Protein AF-A0A1Q7SFQ2-F1 (afdb_monomer_lite)

Structure (mmCIF, N/CA/C/O backbone):
data_AF-A0A1Q7SFQ2-F1
#
_entry.id   AF-A0A1Q7SFQ2-F1
#
loop_
_atom_site.group_PDB
_atom_site.id
_atom_site.type_symbol
_atom_site.label_atom_id
_atom_site.label_alt_id
_atom_site.label_comp_id
_atom_site.label_asym_id
_atom_site.label_entity_id
_atom_site.label_seq_id
_atom_site.pdbx_PDB_ins_code
_atom_site.Cartn_x
_atom_site.Cartn_y
_atom_site.Cartn_z
_atom_site.occupancy
_atom_site.B_iso_or_equiv
_atom_site.auth_seq_id
_atom_site.auth_comp_id
_atom_site.auth_asym_id
_atom_site.auth_atom_id
_atom_site.pdbx_PDB_model_num
ATOM 1 N N . MET A 1 1 ? -3.143 -2.279 48.076 1.00 34.31 1 MET A N 1
ATOM 2 C CA . MET A 1 1 ? -3.166 -3.049 49.337 1.00 34.31 1 MET A CA 1
ATOM 3 C C . MET A 1 1 ? -3.900 -2.224 50.378 1.00 34.31 1 MET A C 1
ATOM 5 O O . MET A 1 1 ? -3.317 -1.305 50.933 1.00 34.31 1 MET A O 1
ATOM 9 N N . MET A 1 2 ? -5.194 -2.477 50.563 1.00 33.22 2 MET A N 1
ATOM 10 C CA . MET A 1 2 ? -6.015 -1.775 51.548 1.00 33.22 2 MET A CA 1
ATOM 11 C C . MET A 1 2 ? -6.209 -2.745 52.710 1.00 33.22 2 MET A C 1
ATOM 13 O O . MET A 1 2 ? -6.836 -3.787 52.543 1.00 33.22 2 MET A O 1
ATOM 17 N N . GLN A 1 3 ? -5.552 -2.468 53.838 1.00 34.94 3 GLN A N 1
ATOM 18 C CA . GLN A 1 3 ? -5.675 -3.275 55.048 1.00 34.94 3 GLN A CA 1
ATOM 19 C C . GLN A 1 3 ? -7.142 -3.270 55.487 1.00 34.94 3 GLN A C 1
ATOM 21 O O . GLN A 1 3 ? -7.667 -2.237 55.902 1.00 34.94 3 GLN A O 1
ATOM 26 N N . LEU A 1 4 ? -7.791 -4.432 55.388 1.00 35.81 4 LEU A N 1
ATOM 27 C CA . LEU A 1 4 ? -9.041 -4.738 56.071 1.00 35.81 4 LEU A CA 1
ATOM 28 C C . LEU A 1 4 ? -8.771 -4.618 57.572 1.00 35.81 4 LEU A C 1
ATOM 30 O O . LEU A 1 4 ? -8.289 -5.549 58.214 1.00 35.81 4 LEU A O 1
ATOM 34 N N . ARG A 1 5 ? -9.014 -3.429 58.126 1.00 36.28 5 ARG A N 1
ATOM 35 C CA . ARG A 1 5 ? -9.053 -3.219 59.570 1.00 36.28 5 ARG A CA 1
ATOM 36 C C . ARG A 1 5 ? -10.259 -4.012 60.067 1.00 36.28 5 ARG A C 1
ATOM 38 O O . ARG A 1 5 ? -11.389 -3.549 59.952 1.00 36.28 5 ARG A O 1
ATOM 45 N N . SER A 1 6 ? -10.018 -5.225 60.561 1.00 39.69 6 SER A N 1
ATOM 46 C CA . SER A 1 6 ? -11.004 -6.000 61.307 1.00 39.69 6 SER A CA 1
ATOM 47 C C . SER A 1 6 ? -11.426 -5.155 62.506 1.00 39.69 6 SER A C 1
ATOM 49 O O . SER A 1 6 ? -10.676 -5.025 63.479 1.00 39.69 6 SER A O 1
ATOM 51 N N . VAL A 1 7 ? -12.588 -4.514 62.419 1.00 44.34 7 VAL A N 1
ATOM 52 C CA . VAL A 1 7 ? -13.215 -3.900 63.585 1.00 44.34 7 VAL A CA 1
ATOM 53 C C . VAL A 1 7 ? -13.628 -5.074 64.462 1.00 44.34 7 VAL A C 1
ATOM 55 O O . VAL A 1 7 ? -14.588 -5.774 64.156 1.00 44.34 7 VAL A O 1
ATOM 58 N N . ARG A 1 8 ? -12.811 -5.369 65.481 1.00 40.44 8 ARG A N 1
ATOM 59 C CA . ARG A 1 8 ? -13.118 -6.385 66.488 1.00 40.44 8 ARG A CA 1
ATOM 60 C C . ARG A 1 8 ? -14.480 -6.045 67.074 1.00 40.44 8 ARG A C 1
ATOM 62 O O . ARG A 1 8 ? -14.646 -4.945 67.600 1.00 40.44 8 ARG A O 1
ATOM 69 N N . PHE A 1 9 ? -15.407 -6.994 66.979 1.00 47.72 9 PHE A N 1
ATOM 70 C CA . PHE A 1 9 ? -16.591 -7.047 67.821 1.00 47.72 9 PHE A CA 1
ATOM 71 C C . PHE A 1 9 ? -16.132 -6.829 69.264 1.00 47.72 9 PHE A C 1
ATOM 73 O O . PHE A 1 9 ? -15.441 -7.662 69.849 1.00 47.72 9 PHE A O 1
ATOM 80 N N . THR A 1 10 ? -16.416 -5.653 69.808 1.00 51.31 10 THR A N 1
ATOM 81 C CA . THR A 1 10 ? -16.245 -5.384 71.230 1.00 51.31 10 THR A CA 1
ATOM 82 C C . THR A 1 10 ? -17.229 -6.288 71.966 1.00 51.31 10 THR A C 1
ATOM 84 O O . THR A 1 10 ? -18.434 -6.075 71.868 1.00 51.31 10 THR A O 1
ATOM 87 N N . ASP A 1 11 ? -16.675 -7.296 72.643 1.00 54.28 11 ASP A N 1
ATOM 88 C CA . ASP A 1 11 ? -17.313 -8.311 73.494 1.00 54.28 11 ASP A CA 1
ATOM 89 C C . ASP A 1 11 ? -17.847 -9.597 72.827 1.00 54.28 11 ASP A C 1
ATOM 91 O O . ASP A 1 11 ? -19.002 -9.983 73.010 1.00 54.28 11 ASP A O 1
ATOM 95 N N . GLU A 1 12 ? -16.963 -10.363 72.171 1.00 56.25 12 GLU A N 1
ATOM 96 C CA . GLU A 1 12 ? -17.182 -11.804 71.892 1.00 56.25 12 GLU A CA 1
ATOM 97 C C . GLU A 1 12 ? -17.670 -12.580 73.132 1.00 56.25 12 GLU A C 1
ATOM 99 O O . GLU A 1 12 ? -18.535 -13.447 73.037 1.00 56.25 12 GLU A O 1
ATOM 104 N N . SER A 1 13 ? -17.166 -12.232 74.317 1.00 58.75 13 SER A N 1
ATOM 105 C CA . SER A 1 13 ? -17.559 -12.830 75.599 1.00 58.75 13 SER A CA 1
ATOM 106 C C . SER A 1 13 ? -19.034 -12.611 75.942 1.00 58.75 13 SER A C 1
ATOM 108 O O . SER A 1 13 ? -19.676 -13.484 76.525 1.00 58.75 13 SER A O 1
ATOM 110 N N . ARG A 1 14 ? -19.589 -11.457 75.569 1.00 55.91 14 ARG A N 1
ATOM 111 C CA . ARG A 1 14 ? -20.978 -11.091 75.849 1.00 55.91 14 ARG A CA 1
ATOM 112 C C . ARG A 1 14 ? -21.939 -11.747 74.858 1.00 55.91 14 ARG A C 1
ATOM 114 O O . ARG A 1 14 ? -23.011 -12.186 75.257 1.00 55.91 14 ARG A O 1
ATOM 121 N N . ILE A 1 15 ? -21.496 -11.910 73.613 1.00 57.44 15 ILE A N 1
ATOM 122 C CA . ILE A 1 15 ? -22.200 -12.650 72.560 1.00 57.44 15 ILE A CA 1
ATOM 123 C C . ILE A 1 15 ? -22.355 -14.132 72.929 1.00 57.44 15 ILE A C 1
ATOM 125 O O . ILE A 1 15 ? -23.449 -14.685 72.837 1.00 57.44 15 ILE A O 1
ATOM 129 N N . VAL A 1 16 ? -21.279 -14.764 73.408 1.00 62.72 16 VAL A N 1
ATOM 130 C CA . VAL A 1 16 ? -21.314 -16.165 73.859 1.00 62.72 16 VAL A CA 1
ATOM 131 C C . VAL A 1 16 ? -22.224 -16.322 75.080 1.00 62.72 16 VAL A C 1
ATOM 133 O O . VAL A 1 16 ? -23.026 -17.250 75.132 1.00 62.72 16 VAL A O 1
ATOM 136 N N . ALA A 1 17 ? -22.160 -15.388 76.033 1.00 66.94 17 ALA A N 1
ATOM 137 C CA . ALA A 1 17 ? -22.982 -15.432 77.241 1.00 66.94 17 ALA A CA 1
ATOM 138 C C . ALA A 1 17 ? -24.488 -15.252 76.968 1.00 66.94 17 ALA A C 1
ATOM 140 O O . ALA A 1 17 ? -25.307 -15.873 77.646 1.00 66.94 17 ALA A O 1
ATOM 141 N N . GLU A 1 18 ? -24.871 -14.415 75.999 1.00 62.94 18 GLU A N 1
ATOM 142 C CA . GLU A 1 18 ? -26.276 -14.244 75.604 1.00 62.94 18 GLU A CA 1
ATOM 143 C C . GLU A 1 18 ? -26.790 -15.436 74.786 1.00 62.94 18 GLU A C 1
ATOM 145 O O . GLU A 1 18 ? -27.876 -15.932 75.077 1.00 62.94 18 GLU A O 1
ATOM 150 N N . GLY A 1 19 ? -25.985 -15.986 73.868 1.00 61.56 19 GLY A N 1
ATOM 151 C CA . GLY A 1 19 ? -26.344 -17.206 73.132 1.00 61.56 19 GLY A CA 1
ATOM 152 C C . GLY A 1 19 ? -26.515 -18.434 74.035 1.00 61.56 19 GLY A C 1
ATOM 153 O O . GLY A 1 19 ? -27.394 -19.264 73.810 1.00 61.56 19 GLY A O 1
ATOM 154 N N . GLN A 1 20 ? -25.721 -18.529 75.103 1.00 66.38 20 GLN A N 1
ATOM 155 C CA . GLN A 1 20 ? -25.808 -19.619 76.076 1.00 66.38 20 GLN A CA 1
ATOM 156 C C . GLN A 1 20 ? -27.037 -19.483 76.991 1.00 66.38 20 GLN A C 1
ATOM 158 O O . GLN A 1 20 ? -27.692 -20.479 77.283 1.00 66.38 20 GLN A O 1
ATOM 163 N N . LYS A 1 21 ? -27.416 -18.251 77.365 1.00 64.62 21 LYS A N 1
ATOM 164 C CA . LYS A 1 21 ? -28.652 -17.972 78.120 1.00 64.62 21 LYS A CA 1
ATOM 165 C C . LYS A 1 21 ? -29.929 -18.211 77.315 1.00 64.62 21 LYS A C 1
ATOM 167 O O . LYS A 1 21 ? -30.917 -18.659 77.893 1.00 64.62 21 LYS A O 1
ATOM 172 N N . ASP A 1 22 ? -29.926 -17.898 76.020 1.00 57.28 22 ASP A N 1
ATOM 173 C CA . ASP A 1 22 ? -31.070 -18.169 75.139 1.00 57.28 22 ASP A CA 1
ATOM 174 C C . ASP A 1 22 ? -31.217 -19.677 74.877 1.00 57.28 22 ASP A C 1
ATOM 176 O O . ASP A 1 22 ? -32.329 -20.195 74.926 1.00 57.28 22 ASP A O 1
ATOM 180 N N . GLY A 1 23 ? -30.107 -20.414 74.726 1.00 63.53 23 GLY A N 1
ATOM 181 C CA . GLY A 1 23 ? -30.125 -21.880 74.619 1.00 63.53 23 GLY A CA 1
ATOM 182 C C . GLY A 1 23 ? -30.659 -22.603 75.867 1.00 63.53 23 GLY A C 1
ATOM 183 O O . GLY A 1 23 ? -31.176 -23.714 75.762 1.00 63.53 23 GLY A O 1
ATOM 184 N N . GLU A 1 24 ? -30.583 -21.970 77.042 1.00 63.59 24 GLU A N 1
ATOM 185 C CA . GLU A 1 24 ? -31.141 -22.482 78.302 1.00 63.59 24 GLU A CA 1
ATOM 186 C C . GLU A 1 24 ? -32.647 -22.190 78.472 1.00 63.59 24 GLU A C 1
ATOM 188 O O . GLU A 1 24 ? -33.305 -22.823 79.301 1.00 63.59 24 GLU A O 1
ATOM 193 N N . LYS A 1 25 ? -33.230 -21.267 77.691 1.00 61.06 25 LYS A N 1
ATOM 194 C CA . LYS A 1 25 ? -34.647 -20.878 77.776 1.00 61.06 25 LYS A CA 1
ATOM 195 C C . LYS A 1 25 ? -35.451 -21.370 76.567 1.00 61.06 25 LYS A C 1
ATOM 197 O O . LYS A 1 25 ? -35.760 -20.602 75.669 1.00 61.06 25 LYS A O 1
ATOM 202 N N . ASN A 1 26 ? -35.909 -22.620 76.653 1.00 57.88 26 ASN A N 1
ATOM 203 C CA . ASN A 1 26 ? -36.898 -23.271 75.777 1.00 57.88 26 ASN A CA 1
ATOM 204 C C . ASN A 1 26 ? -36.509 -23.473 74.300 1.00 57.88 26 ASN A C 1
ATOM 206 O O . ASN A 1 26 ? -36.290 -22.543 73.535 1.00 57.88 26 ASN A O 1
ATOM 210 N N . ILE A 1 27 ? -36.592 -24.734 73.873 1.00 57.38 27 ILE A N 1
ATOM 211 C CA . ILE A 1 27 ? -36.613 -25.140 72.466 1.00 57.38 27 ILE A CA 1
ATOM 212 C C . ILE A 1 27 ? -38.055 -24.924 71.961 1.00 57.38 27 ILE A C 1
ATOM 214 O O . ILE A 1 27 ? -38.968 -25.528 72.531 1.00 57.38 27 ILE A O 1
ATOM 218 N N . PRO A 1 28 ? -38.314 -24.061 70.961 1.00 51.84 28 PRO A N 1
ATOM 219 C CA . PRO A 1 28 ? -39.676 -23.786 70.504 1.00 51.84 28 PRO A CA 1
ATOM 220 C C . PRO A 1 28 ? -40.278 -24.976 69.735 1.00 51.84 28 PRO A C 1
ATOM 222 O O . PRO A 1 28 ? -39.572 -25.715 69.047 1.00 51.84 28 PRO A O 1
ATOM 225 N N . GLU A 1 29 ? -41.599 -25.155 69.836 1.00 53.53 29 GLU A N 1
ATOM 226 C CA . GLU A 1 29 ? -42.355 -26.141 69.054 1.00 53.53 29 GLU A CA 1
ATOM 227 C C . GLU A 1 29 ? -42.233 -25.857 67.540 1.00 53.53 29 GLU A C 1
ATOM 229 O O . GLU A 1 29 ? -42.266 -24.706 67.100 1.00 53.53 29 GLU A O 1
ATOM 234 N N . MET A 1 30 ? -42.112 -26.928 66.743 1.00 47.41 30 MET A N 1
ATOM 235 C CA . MET A 1 30 ? -41.742 -26.997 65.308 1.00 47.41 30 MET A CA 1
ATOM 236 C C . MET A 1 30 ? -42.665 -26.262 64.298 1.00 47.41 30 MET A C 1
ATOM 238 O O . MET A 1 30 ? -42.653 -26.583 63.111 1.00 47.41 30 MET A O 1
ATOM 242 N N . GLY A 1 31 ? -43.470 -25.286 64.724 1.00 54.53 31 GLY A N 1
ATOM 243 C CA . GLY A 1 31 ? -44.420 -24.552 63.875 1.00 54.53 31 GLY A CA 1
ATOM 244 C C . GLY A 1 31 ? -44.337 -23.022 63.935 1.00 54.53 31 GLY A C 1
ATOM 245 O O . GLY A 1 31 ? -44.899 -22.361 63.065 1.00 54.53 31 GLY A O 1
ATOM 246 N N . SER A 1 32 ? -43.632 -22.435 64.905 1.00 54.91 32 SER A N 1
ATOM 247 C CA . SER A 1 32 ? -43.484 -20.977 65.014 1.00 54.91 32 SER A CA 1
ATOM 248 C C . SER A 1 32 ? -42.063 -20.621 65.434 1.00 54.91 32 SER A C 1
ATOM 250 O O . SER A 1 32 ? -41.796 -20.293 66.590 1.00 54.91 32 SER A O 1
ATOM 252 N N . TYR A 1 33 ? -41.130 -20.718 64.488 1.00 61.41 33 TYR A N 1
ATOM 253 C CA . TYR A 1 33 ? -39.775 -20.224 64.695 1.00 61.41 33 TYR A CA 1
ATOM 254 C C . TYR A 1 33 ? -39.810 -18.694 64.778 1.00 61.41 33 TYR A C 1
ATOM 256 O O . TYR A 1 33 ? -39.880 -17.994 63.768 1.00 61.41 33 TYR A O 1
ATOM 264 N N . THR A 1 34 ? -39.811 -18.177 66.001 1.00 62.44 34 THR A N 1
ATOM 265 C CA . THR A 1 34 ? -39.476 -16.785 66.286 1.00 62.44 34 THR A CA 1
ATOM 266 C C . THR A 1 34 ? -37.987 -16.744 66.613 1.00 62.44 34 THR A C 1
ATOM 268 O O . THR A 1 34 ? -37.612 -17.304 67.646 1.00 62.44 34 THR A O 1
ATOM 271 N N . PRO A 1 35 ? -37.140 -16.144 65.757 1.00 65.38 35 PRO A N 1
ATOM 272 C CA . PRO A 1 35 ? -35.700 -16.120 65.984 1.00 65.38 35 PRO A CA 1
ATOM 273 C C . PRO A 1 35 ? -35.385 -15.511 67.350 1.00 65.38 35 PRO A C 1
ATOM 275 O O . PRO A 1 35 ? -36.022 -14.533 67.759 1.00 65.38 35 PRO A O 1
ATOM 278 N N . ALA A 1 36 ? -34.424 -16.104 68.055 1.00 74.81 36 ALA A N 1
ATOM 279 C CA . ALA A 1 36 ? -33.994 -15.651 69.376 1.00 74.81 36 ALA A CA 1
ATOM 280 C C . ALA A 1 36 ? -33.395 -14.229 69.299 1.00 74.81 36 ALA A C 1
ATOM 282 O O . ALA A 1 36 ? -33.003 -13.786 68.215 1.00 74.81 36 ALA A O 1
ATOM 283 N N . GLN A 1 37 ? -33.301 -13.481 70.410 1.00 73.25 37 GLN A N 1
ATOM 284 C CA . GLN A 1 37 ? -32.808 -12.086 70.356 1.00 73.25 37 GLN A CA 1
ATOM 285 C C . GLN A 1 37 ? -31.398 -12.003 69.755 1.00 73.25 37 GLN A C 1
ATOM 287 O O . GLN A 1 37 ? -31.098 -11.087 68.985 1.00 73.25 37 GLN A O 1
ATOM 292 N N . PHE A 1 38 ? -30.565 -13.003 70.042 1.00 75.44 38 PHE A N 1
ATOM 293 C CA . PHE A 1 38 ? -29.251 -13.150 69.432 1.00 75.44 38 PHE A CA 1
ATOM 294 C C . PHE A 1 38 ? -29.314 -13.343 67.902 1.00 75.44 38 PHE A C 1
ATOM 296 O O . PHE A 1 38 ? -28.591 -12.675 67.161 1.00 75.44 38 PHE A O 1
ATOM 303 N N . GLU A 1 39 ? -30.198 -14.212 67.406 1.00 71.88 39 GLU A N 1
ATOM 304 C CA . GLU A 1 39 ? -30.355 -14.484 65.970 1.00 71.88 39 GLU A CA 1
ATOM 305 C C . GLU A 1 39 ? -30.922 -13.272 65.226 1.00 71.88 39 GLU A C 1
ATOM 307 O O . GLU A 1 39 ? -30.469 -12.958 64.127 1.00 71.88 39 GLU A O 1
ATOM 312 N N . GLN A 1 40 ? -31.845 -12.533 65.849 1.00 78.62 40 GLN A N 1
ATOM 313 C CA . GLN A 1 40 ? -32.358 -11.268 65.320 1.00 78.62 40 GLN A CA 1
ATOM 314 C C . GLN A 1 40 ? -31.249 -10.215 65.197 1.00 78.62 40 GLN A C 1
ATOM 316 O O . GLN A 1 40 ? -31.163 -9.534 64.176 1.00 78.62 40 GLN A O 1
ATOM 321 N N . ALA A 1 41 ? -30.368 -10.100 66.198 1.00 76.69 41 ALA A N 1
ATOM 322 C CA . ALA A 1 41 ? -29.227 -9.187 66.149 1.00 76.69 41 ALA A CA 1
ATOM 323 C C . ALA A 1 41 ? -28.214 -9.586 65.060 1.00 76.69 41 ALA A C 1
ATOM 325 O O . ALA A 1 41 ? -27.700 -8.723 64.342 1.00 76.69 41 ALA A O 1
ATOM 326 N N . LEU A 1 42 ? -27.962 -10.888 64.896 1.00 78.19 42 LEU A N 1
ATOM 327 C CA . LEU A 1 42 ? -27.076 -11.414 63.858 1.00 78.19 42 LEU A CA 1
ATOM 328 C C . LEU A 1 42 ? -27.647 -11.174 62.452 1.00 78.19 42 LEU A C 1
ATOM 330 O O . LEU A 1 42 ? -26.921 -10.728 61.562 1.00 78.19 42 LEU A O 1
ATOM 334 N N . MET A 1 43 ? -28.947 -11.414 62.263 1.00 81.19 43 MET A N 1
ATOM 335 C CA . MET A 1 43 ? -29.656 -11.138 61.012 1.00 81.19 43 MET A CA 1
ATOM 336 C C . MET A 1 43 ? -29.653 -9.646 60.684 1.00 81.19 43 MET A C 1
ATOM 338 O O . MET A 1 43 ? -29.276 -9.279 59.575 1.00 81.19 43 MET A O 1
ATOM 342 N N . ALA A 1 44 ? -29.976 -8.779 61.647 1.00 81.12 44 ALA A N 1
ATOM 343 C CA . ALA A 1 44 ? -29.970 -7.331 61.450 1.00 81.12 44 ALA A CA 1
ATOM 344 C C . ALA A 1 44 ? -28.574 -6.802 61.077 1.00 81.12 44 ALA A C 1
ATOM 346 O O . ALA A 1 44 ? -28.440 -5.959 60.188 1.00 81.12 44 ALA A O 1
ATOM 347 N N . HIS A 1 45 ? -27.516 -7.322 61.707 1.00 83.75 45 HIS A N 1
ATOM 348 C CA . HIS A 1 45 ? -26.140 -6.982 61.346 1.00 83.75 45 HIS A CA 1
ATOM 349 C C . HIS A 1 45 ? -25.773 -7.495 59.944 1.00 83.75 45 HIS A C 1
ATOM 351 O O . HIS A 1 45 ? -25.172 -6.767 59.152 1.00 83.75 45 HIS A O 1
ATOM 357 N N . GLY A 1 46 ? -26.156 -8.732 59.610 1.00 85.12 46 GLY A N 1
ATOM 358 C CA . GLY A 1 46 ? -25.964 -9.308 58.278 1.00 85.12 46 GLY A CA 1
ATOM 359 C C . GLY A 1 46 ? -26.663 -8.495 57.187 1.00 85.12 46 GLY A C 1
ATOM 360 O O . GLY A 1 46 ? -26.041 -8.146 56.184 1.00 85.12 46 GLY A O 1
ATOM 361 N N . GLU A 1 47 ? -27.919 -8.111 57.408 1.00 89.31 47 GLU A N 1
ATOM 362 C CA . GLU A 1 47 ? -28.674 -7.228 56.516 1.00 89.31 47 GLU A CA 1
ATOM 363 C C . GLU A 1 47 ? -27.996 -5.867 56.361 1.00 89.31 47 GLU A C 1
ATOM 365 O O . GLU A 1 47 ? -27.892 -5.349 55.246 1.00 89.31 47 GLU A O 1
ATOM 370 N N . GLN A 1 48 ? -27.482 -5.293 57.450 1.00 88.19 48 GLN A N 1
ATOM 371 C CA . GLN A 1 48 ? -26.790 -4.011 57.410 1.00 88.19 48 GLN A CA 1
ATOM 372 C C . GLN A 1 48 ? -25.497 -4.078 56.579 1.00 88.19 48 GLN A C 1
ATOM 374 O O . GLN A 1 48 ? -25.231 -3.167 55.789 1.00 88.19 48 GLN A O 1
ATOM 379 N N . GLU A 1 49 ? -24.711 -5.148 56.706 1.00 85.62 49 GLU A N 1
ATOM 380 C CA . GLU A 1 49 ? -23.495 -5.356 55.910 1.00 85.62 49 GLU A CA 1
ATOM 381 C C . GLU A 1 49 ? -23.809 -5.617 54.432 1.00 85.62 49 GLU A C 1
ATOM 383 O O . GLU A 1 49 ? -23.204 -4.999 53.551 1.00 85.62 49 GLU A O 1
ATOM 388 N N . VAL A 1 50 ? -24.824 -6.435 54.135 1.00 88.50 50 VAL A N 1
ATOM 389 C CA . VAL A 1 50 ? -25.299 -6.645 52.759 1.00 88.50 50 VAL A CA 1
ATOM 390 C C . VAL A 1 50 ? -25.768 -5.326 52.143 1.00 88.50 50 VAL A C 1
ATOM 392 O O . VAL A 1 50 ? -25.389 -5.003 51.016 1.00 88.50 50 VAL A O 1
ATOM 395 N N . GLN A 1 51 ? -26.521 -4.505 52.882 1.00 90.19 51 GLN A N 1
ATOM 396 C CA . GLN A 1 51 ? -26.944 -3.186 52.409 1.00 90.19 51 GLN A CA 1
ATOM 397 C C . GLN A 1 51 ? -25.767 -2.231 52.179 1.00 90.19 51 GLN A C 1
ATOM 399 O O . GLN A 1 51 ? -25.813 -1.428 51.243 1.00 90.19 51 GLN A O 1
ATOM 404 N N . ARG A 1 52 ? -24.709 -2.289 52.998 1.00 88.94 52 ARG A N 1
ATOM 405 C CA . ARG A 1 52 ? -23.488 -1.490 52.788 1.00 88.94 52 ARG A CA 1
ATOM 406 C C . ARG A 1 52 ? -22.784 -1.888 51.496 1.00 88.94 52 ARG A C 1
ATOM 408 O O . ARG A 1 52 ? -22.476 -1.007 50.690 1.00 88.94 52 ARG A O 1
ATOM 415 N N . ILE A 1 53 ? -22.583 -3.187 51.277 1.00 88.50 53 ILE A N 1
ATOM 416 C CA . ILE A 1 53 ? -21.977 -3.720 50.049 1.00 88.50 53 ILE A CA 1
ATOM 417 C C . ILE A 1 53 ? -22.830 -3.337 48.837 1.00 88.50 53 ILE A C 1
ATOM 419 O O . ILE A 1 53 ? -22.302 -2.815 47.855 1.00 88.50 53 ILE A O 1
ATOM 423 N N . PHE A 1 54 ? -24.151 -3.503 48.927 1.00 88.88 54 PHE A N 1
ATOM 424 C CA . PHE A 1 54 ? -25.077 -3.140 47.858 1.00 88.88 54 PHE A CA 1
ATOM 425 C C . PHE A 1 54 ? -25.025 -1.644 47.526 1.00 88.88 54 PHE A C 1
ATOM 427 O O . PHE A 1 54 ? -24.918 -1.281 46.356 1.00 88.88 54 PHE A O 1
ATOM 434 N N . LYS A 1 55 ? -25.034 -0.756 48.530 1.00 90.06 55 LYS A N 1
ATOM 435 C CA . LYS A 1 55 ? -24.908 0.697 48.313 1.00 90.06 55 LYS A CA 1
ATOM 436 C C . LYS A 1 55 ? -23.574 1.063 47.665 1.00 90.06 55 LYS A C 1
ATOM 438 O O . LYS A 1 55 ? -23.554 1.876 46.742 1.00 90.06 55 LYS A O 1
ATOM 443 N N . ALA A 1 56 ? -22.472 0.465 48.119 1.00 87.06 56 ALA A N 1
ATOM 444 C CA . ALA A 1 56 ? -21.148 0.705 47.550 1.00 87.06 56 ALA A CA 1
ATOM 445 C C . ALA A 1 56 ? -21.059 0.233 46.088 1.00 87.06 56 ALA A C 1
ATOM 447 O O . ALA A 1 56 ? -20.571 0.973 45.232 1.00 87.06 56 ALA A O 1
ATOM 448 N N . ALA A 1 57 ? -21.587 -0.957 45.788 1.00 85.19 57 ALA A N 1
ATOM 449 C CA . ALA A 1 57 ? -21.660 -1.494 44.433 1.00 85.19 57 ALA A CA 1
ATOM 450 C C . ALA A 1 57 ? -22.574 -0.647 43.531 1.00 85.19 57 ALA A C 1
ATOM 452 O O . ALA A 1 57 ? -22.176 -0.275 42.430 1.00 85.19 57 ALA A O 1
ATOM 453 N N . SER A 1 58 ? -23.757 -0.260 44.015 1.00 87.25 58 SER A N 1
ATOM 454 C CA . SER A 1 58 ? -24.716 0.575 43.283 1.00 87.25 58 SER A CA 1
ATOM 455 C C . SER A 1 58 ? -24.134 1.945 42.924 1.00 87.25 58 SER A C 1
ATOM 457 O O . SER A 1 58 ? -24.233 2.356 41.771 1.00 87.25 58 SER A O 1
ATOM 459 N N . LEU A 1 59 ? -23.441 2.612 43.858 1.00 88.75 59 LEU A N 1
ATOM 460 C CA . LEU A 1 59 ? -22.743 3.878 43.592 1.00 88.75 59 LEU A CA 1
ATOM 461 C C . LEU A 1 59 ? -21.625 3.731 42.555 1.00 88.75 59 LEU A C 1
ATOM 463 O O . LEU A 1 59 ? -21.337 4.661 41.800 1.00 88.75 59 LEU A O 1
ATOM 467 N N . ARG A 1 60 ? -20.948 2.582 42.536 1.00 85.06 60 ARG A N 1
ATOM 468 C CA . ARG A 1 60 ? -19.881 2.304 41.574 1.00 85.06 60 ARG A CA 1
ATOM 469 C C . ARG A 1 60 ? -20.446 2.052 40.180 1.00 85.06 60 ARG A C 1
ATOM 471 O O . ARG A 1 60 ? -19.953 2.636 39.219 1.00 85.06 60 ARG A O 1
ATOM 478 N N . ILE A 1 61 ? -21.514 1.263 40.087 1.00 87.31 61 ILE A N 1
ATOM 479 C CA . ILE A 1 61 ? -22.243 1.010 38.840 1.00 87.31 61 ILE A CA 1
ATOM 480 C C . ILE A 1 61 ? -22.817 2.320 38.292 1.00 87.31 61 ILE A C 1
ATOM 482 O O . ILE A 1 61 ? -22.580 2.635 37.131 1.00 87.31 61 ILE A O 1
ATOM 486 N N . SER A 1 62 ? -23.471 3.137 39.124 1.00 87.62 62 SER A N 1
ATOM 487 C CA . SER A 1 62 ? -24.082 4.396 38.679 1.00 87.62 62 SER A CA 1
ATOM 488 C C . SER A 1 62 ? -23.059 5.399 38.137 1.00 87.62 62 SER A C 1
ATOM 490 O O . SER A 1 62 ? -23.373 6.170 37.236 1.00 87.62 62 SER A O 1
ATOM 492 N N . LYS A 1 63 ? -21.826 5.393 38.666 1.00 89.44 63 LYS A N 1
ATOM 493 C CA . LYS A 1 63 ? -20.721 6.219 38.150 1.00 89.44 63 LYS A CA 1
ATOM 494 C C . LYS A 1 63 ? -20.199 5.732 36.799 1.00 89.44 63 LYS A C 1
ATOM 496 O O . LYS A 1 63 ? -19.865 6.557 35.958 1.00 89.44 63 LYS A O 1
ATOM 501 N N . LEU A 1 64 ? -20.120 4.417 36.598 1.00 88.31 64 LEU A N 1
ATOM 502 C CA . LEU A 1 64 ? -19.589 3.810 35.371 1.00 88.31 64 LEU A CA 1
ATOM 503 C C . LEU A 1 64 ? -20.631 3.717 34.247 1.00 88.31 64 LEU A C 1
ATOM 505 O O . LEU A 1 64 ? -20.273 3.650 33.074 1.00 88.31 64 LEU A O 1
ATOM 509 N N . GLN A 1 65 ? -21.917 3.744 34.591 1.00 88.81 65 GLN A N 1
ATOM 510 C CA . GLN A 1 65 ? -23.027 3.654 33.650 1.00 88.81 65 GLN A CA 1
ATOM 511 C C . GLN A 1 65 ? -23.006 4.707 32.524 1.00 88.81 65 GLN A C 1
ATOM 513 O O . GLN A 1 65 ? -23.092 4.300 31.365 1.00 88.81 65 GLN A O 1
ATOM 518 N N . PRO A 1 66 ? -22.816 6.020 32.776 1.00 90.44 66 PRO A N 1
ATOM 519 C CA . PRO A 1 66 ? -22.749 7.003 31.691 1.00 90.44 66 PRO A CA 1
ATOM 520 C C . PRO A 1 66 ? -21.546 6.790 30.758 1.00 90.44 66 PRO A C 1
ATOM 522 O O . PRO A 1 66 ? -21.658 7.001 29.550 1.00 90.44 66 PRO A O 1
ATOM 525 N N . GLU A 1 67 ? -20.400 6.343 31.284 1.00 89.12 67 GLU A N 1
ATOM 526 C CA . GLU A 1 67 ? -19.224 6.023 30.463 1.00 89.12 67 GLU A CA 1
ATOM 527 C C . GLU A 1 67 ? -19.468 4.790 29.585 1.00 89.12 67 GLU A C 1
ATOM 529 O O . GLU A 1 67 ? -19.087 4.772 28.411 1.00 89.12 67 GLU A O 1
ATOM 534 N N . PHE A 1 68 ? -20.142 3.779 30.136 1.00 89.38 68 PHE A N 1
ATOM 535 C CA . PHE A 1 68 ? -20.532 2.576 29.412 1.00 89.38 68 PHE A CA 1
ATOM 536 C C . PHE A 1 68 ? -21.542 2.884 28.299 1.00 89.38 68 PHE A C 1
ATOM 538 O O . PHE A 1 68 ? -21.324 2.488 27.154 1.00 89.38 68 PHE A O 1
ATOM 545 N N . GLU A 1 69 ? -22.593 3.655 28.591 1.00 91.44 69 GLU A N 1
ATOM 546 C CA . GLU A 1 69 ? -23.592 4.085 27.603 1.00 91.44 69 GLU A CA 1
ATOM 547 C C . GLU A 1 69 ? -22.958 4.927 26.484 1.00 91.44 69 GLU A C 1
ATOM 549 O O . GLU A 1 69 ? -23.234 4.712 25.302 1.00 91.44 69 GLU A O 1
ATOM 554 N N . ALA A 1 70 ? -22.050 5.849 26.823 1.00 90.50 70 ALA A N 1
ATOM 555 C CA . ALA A 1 70 ? -21.317 6.630 25.829 1.00 90.50 70 ALA A CA 1
ATOM 556 C C . ALA A 1 70 ? -20.414 5.749 24.947 1.00 90.50 70 ALA A C 1
ATOM 558 O O . ALA A 1 70 ? -20.317 5.970 23.736 1.00 90.50 70 ALA A O 1
ATOM 559 N N . GLY A 1 71 ? -19.757 4.744 25.533 1.00 88.12 71 GLY A N 1
ATOM 560 C CA . GLY A 1 71 ? -18.952 3.774 24.796 1.00 88.12 71 GLY A CA 1
ATOM 561 C C . GLY A 1 71 ? -19.791 2.887 23.872 1.00 88.12 71 GLY A C 1
ATOM 562 O O . GLY A 1 71 ? -19.392 2.675 22.727 1.00 88.12 71 GLY A O 1
ATOM 563 N N . GLN A 1 72 ? -20.967 2.436 24.321 1.00 90.75 72 GLN A N 1
ATOM 564 C CA . GLN A 1 72 ? -21.908 1.671 23.498 1.00 90.75 72 GLN A CA 1
ATOM 565 C C . GLN A 1 72 ? -22.414 2.483 22.305 1.00 90.75 72 GLN A C 1
ATOM 567 O O . GLN A 1 72 ? -22.320 2.007 21.177 1.00 90.75 72 GLN A O 1
ATOM 572 N N . ARG A 1 73 ? -22.841 3.736 22.514 1.00 92.50 73 ARG A N 1
ATOM 573 C CA . ARG A 1 73 ? -23.275 4.615 21.411 1.00 92.50 73 ARG A CA 1
ATOM 574 C C . ARG A 1 73 ? -22.178 4.818 20.365 1.00 92.50 73 ARG A C 1
ATOM 576 O O . ARG A 1 73 ? -22.442 4.783 19.169 1.00 92.50 73 ARG A O 1
ATOM 583 N N . ARG A 1 74 ? -20.926 5.001 20.802 1.00 89.25 74 ARG A N 1
ATOM 584 C CA . ARG A 1 74 ? -19.773 5.119 19.889 1.00 89.25 74 ARG A CA 1
ATOM 585 C C . ARG A 1 74 ? -19.522 3.833 19.107 1.00 89.25 74 ARG A C 1
ATOM 587 O O . ARG A 1 74 ? -19.115 3.907 17.951 1.00 89.25 74 ARG A O 1
ATOM 594 N N . LEU A 1 75 ? -19.710 2.674 19.735 1.00 90.38 75 LEU A N 1
ATOM 595 C CA . LEU A 1 75 ? -19.564 1.382 19.073 1.00 90.38 75 LEU A CA 1
ATOM 596 C C . LEU A 1 75 ? -20.636 1.207 17.990 1.00 90.38 75 LEU A C 1
ATOM 598 O O . LEU A 1 75 ? -20.294 0.895 16.853 1.00 90.38 75 LEU A O 1
ATOM 602 N N . GLU A 1 76 ? -21.891 1.500 18.325 1.00 91.94 76 GLU A N 1
ATOM 603 C CA . GLU A 1 76 ? -23.031 1.441 17.406 1.00 91.94 76 GLU A CA 1
ATOM 604 C C . GLU A 1 76 ? -22.859 2.400 16.217 1.00 91.94 76 GLU A C 1
ATOM 606 O O . GLU A 1 76 ? -23.094 2.024 15.067 1.00 91.94 76 GLU A O 1
ATOM 611 N N . GLU A 1 77 ? -22.357 3.618 16.451 1.00 91.69 77 GLU A N 1
ATOM 612 C CA . GLU A 1 77 ? -22.047 4.563 15.373 1.00 91.69 77 GLU A CA 1
ATOM 613 C C . GLU A 1 77 ? -20.960 4.019 14.428 1.00 91.69 77 GLU A C 1
ATOM 615 O O . GLU A 1 77 ? -21.072 4.137 13.204 1.00 91.69 77 GLU A O 1
ATOM 620 N N . ILE A 1 78 ? -19.905 3.404 14.975 1.00 88.69 78 ILE A N 1
ATOM 621 C CA . ILE A 1 78 ? -18.833 2.800 14.172 1.00 88.69 78 ILE A CA 1
ATOM 622 C C . ILE A 1 78 ? -19.373 1.621 13.359 1.00 88.69 78 ILE A C 1
ATOM 624 O O . ILE A 1 78 ? -19.060 1.527 12.175 1.00 88.69 78 ILE A O 1
ATOM 628 N N . GLU A 1 79 ? -20.192 0.751 13.949 1.00 88.88 79 GLU A N 1
ATOM 629 C CA . GLU A 1 79 ? -20.802 -0.390 13.253 1.00 88.88 79 GLU A CA 1
ATOM 630 C C . GLU A 1 79 ? -21.753 0.056 12.140 1.00 88.88 79 GLU A C 1
ATOM 632 O O . GLU A 1 79 ? -21.689 -0.465 11.024 1.00 88.88 79 GLU A O 1
ATOM 637 N N . THR A 1 80 ? -22.555 1.088 12.403 1.00 91.31 80 THR A N 1
ATOM 638 C CA . THR A 1 80 ? -23.452 1.694 11.410 1.00 91.31 80 THR A CA 1
ATOM 639 C C . THR A 1 80 ? -22.673 2.247 10.217 1.00 91.31 80 THR A C 1
ATOM 641 O O . THR A 1 80 ? -23.102 2.090 9.078 1.00 91.31 80 THR A O 1
ATOM 644 N N . ARG A 1 81 ? -21.500 2.856 10.449 1.00 86.38 81 ARG A N 1
ATOM 645 C CA . ARG A 1 81 ? -20.610 3.334 9.375 1.00 86.38 81 ARG A CA 1
ATOM 646 C C . ARG A 1 81 ? -19.853 2.203 8.677 1.00 86.38 81 ARG A C 1
ATOM 648 O O . ARG A 1 81 ? -19.555 2.322 7.493 1.00 86.38 81 ARG A O 1
ATOM 655 N N . LEU A 1 82 ? -19.529 1.125 9.390 1.00 87.69 82 LEU A N 1
ATOM 656 C CA . LEU A 1 82 ? -18.770 -0.007 8.858 1.00 87.69 82 LEU A CA 1
ATOM 657 C C . LEU A 1 82 ? -19.592 -0.806 7.840 1.00 87.69 82 LEU A C 1
ATOM 659 O O . LEU A 1 82 ? -19.070 -1.160 6.787 1.00 87.69 82 LEU A O 1
ATOM 663 N N . LYS A 1 83 ? -20.875 -1.044 8.133 1.00 87.62 83 LYS A N 1
ATOM 664 C CA . LYS A 1 83 ? -21.775 -1.877 7.324 1.00 87.62 83 LYS A CA 1
ATOM 665 C C . LYS A 1 83 ? -21.874 -1.469 5.838 1.00 87.62 83 LYS A C 1
ATOM 667 O O . LYS A 1 83 ? -21.602 -2.319 4.988 1.00 87.62 83 LYS A O 1
ATOM 672 N N . PRO A 1 84 ? -22.171 -0.204 5.475 1.00 88.44 84 PRO A N 1
ATOM 673 C CA . PRO A 1 84 ? -22.226 0.191 4.067 1.00 88.44 84 PRO A CA 1
ATOM 674 C C . PRO A 1 84 ? -20.854 0.096 3.386 1.00 88.44 84 PRO A C 1
ATOM 676 O O . PRO A 1 84 ? -20.771 -0.258 2.215 1.00 88.44 84 PRO A O 1
ATOM 679 N N . ILE A 1 85 ? -19.760 0.359 4.110 1.00 83.94 85 ILE A N 1
ATOM 680 C CA . ILE A 1 85 ? -18.402 0.266 3.557 1.00 83.94 85 ILE A CA 1
ATOM 681 C C . ILE A 1 85 ? -18.033 -1.198 3.287 1.00 83.94 85 ILE A C 1
ATOM 683 O O . ILE A 1 85 ? -17.432 -1.486 2.253 1.00 83.94 85 ILE A O 1
ATOM 687 N N . SER A 1 86 ? -18.420 -2.129 4.166 1.00 84.06 86 SER A N 1
ATOM 688 C CA . SER A 1 86 ? -18.201 -3.561 3.934 1.00 84.06 86 SER A CA 1
ATOM 689 C C . SER A 1 86 ? -19.022 -4.078 2.760 1.00 84.06 86 SER A C 1
ATOM 691 O O . SER A 1 86 ? -18.501 -4.830 1.947 1.00 84.06 86 SER A O 1
ATOM 693 N N . GLU A 1 87 ? -20.267 -3.618 2.613 1.00 86.25 87 GLU A N 1
ATOM 694 C CA . GLU A 1 87 ? -21.118 -3.988 1.478 1.00 86.25 87 GLU A CA 1
ATOM 695 C C . GLU A 1 87 ? -20.542 -3.470 0.150 1.00 86.25 87 GLU A C 1
ATOM 697 O O . GLU A 1 87 ? -20.483 -4.218 -0.826 1.00 86.25 87 GLU A O 1
ATOM 702 N N . ILE A 1 88 ? -20.038 -2.228 0.120 1.00 82.50 88 ILE A N 1
ATOM 703 C CA . ILE A 1 88 ? -19.340 -1.660 -1.045 1.00 82.50 88 ILE A CA 1
ATOM 704 C C . ILE A 1 88 ? -18.069 -2.459 -1.357 1.00 82.50 88 ILE A C 1
ATOM 706 O O . ILE A 1 88 ? -17.820 -2.785 -2.517 1.00 82.50 88 ILE A O 1
ATOM 710 N N . TYR A 1 89 ? -17.274 -2.794 -0.339 1.00 79.75 89 TYR A N 1
ATOM 711 C CA . TYR A 1 89 ? -16.062 -3.594 -0.507 1.00 79.75 89 TYR A CA 1
ATOM 712 C C . TYR A 1 89 ? -16.371 -4.972 -1.101 1.00 79.75 89 TYR A C 1
ATOM 714 O O . TYR A 1 89 ? -15.758 -5.360 -2.093 1.00 79.75 89 TYR A O 1
ATOM 722 N N . ASP A 1 90 ? -17.356 -5.685 -0.551 1.00 80.88 90 ASP A N 1
ATOM 723 C CA . ASP A 1 90 ? -17.726 -7.029 -0.997 1.00 80.88 90 ASP A CA 1
ATOM 724 C C . ASP A 1 90 ? -18.351 -7.031 -2.396 1.00 80.88 90 ASP A C 1
ATOM 726 O O . ASP A 1 90 ? -18.061 -7.921 -3.200 1.00 80.88 90 ASP A O 1
ATOM 730 N N . ALA A 1 91 ? -19.178 -6.032 -2.720 1.00 82.44 91 ALA A N 1
ATOM 731 C CA . ALA A 1 91 ? -19.739 -5.866 -4.058 1.00 82.44 91 ALA A CA 1
ATOM 732 C C . ALA A 1 91 ? -18.629 -5.640 -5.094 1.00 82.44 91 ALA A C 1
ATOM 734 O O . ALA A 1 91 ? -18.562 -6.350 -6.097 1.00 82.44 91 ALA A O 1
ATOM 735 N N . ARG A 1 92 ? -17.692 -4.725 -4.812 1.00 72.69 92 ARG A N 1
ATOM 736 C CA . ARG A 1 92 ? -16.567 -4.428 -5.711 1.00 72.69 92 ARG A CA 1
ATOM 737 C C . ARG A 1 92 ? -15.599 -5.601 -5.817 1.00 72.69 92 ARG A C 1
ATOM 739 O O . ARG A 1 92 ? -15.187 -5.942 -6.920 1.00 72.69 92 ARG A O 1
ATOM 746 N N . LYS A 1 93 ? -15.297 -6.286 -4.713 1.00 75.69 93 LYS A N 1
ATOM 747 C CA . LYS A 1 93 ? -14.497 -7.520 -4.714 1.00 75.69 93 LYS A CA 1
ATOM 748 C C . LYS A 1 93 ? -15.112 -8.591 -5.620 1.00 75.69 93 LYS A C 1
ATOM 750 O O . LYS A 1 93 ? -14.383 -9.242 -6.367 1.00 75.69 93 LYS A O 1
ATOM 755 N N . LYS A 1 94 ? -16.439 -8.764 -5.583 1.00 77.00 94 LYS A N 1
ATOM 756 C CA . LYS A 1 94 ? -17.160 -9.707 -6.454 1.00 77.00 94 LYS A CA 1
ATOM 757 C C . LYS A 1 94 ? -17.149 -9.281 -7.921 1.00 77.00 94 LYS A C 1
ATOM 759 O O . LYS A 1 94 ? -16.936 -10.136 -8.773 1.00 77.00 94 LYS A O 1
ATOM 764 N N . GLU A 1 95 ? -17.325 -7.993 -8.215 1.00 72.94 95 GLU A N 1
ATOM 765 C CA . GLU A 1 95 ? -17.214 -7.452 -9.581 1.00 72.94 95 GLU A CA 1
ATOM 766 C C . GLU A 1 95 ? -15.809 -7.646 -10.169 1.00 72.94 95 GLU A C 1
ATOM 768 O O . GLU A 1 95 ? -15.657 -7.936 -11.353 1.00 72.94 95 GLU A O 1
ATOM 773 N N . LEU A 1 96 ? -14.777 -7.493 -9.337 1.00 65.88 96 LEU A N 1
ATOM 774 C CA . LEU A 1 96 ? -13.373 -7.505 -9.753 1.00 65.88 96 LEU A CA 1
ATOM 775 C C . LEU A 1 96 ? -12.739 -8.901 -9.723 1.00 65.88 96 LEU A C 1
ATOM 777 O O . LEU A 1 96 ? -11.685 -9.100 -10.328 1.00 65.88 96 LEU A O 1
ATOM 781 N N . GLY A 1 97 ? -13.346 -9.855 -9.011 1.00 64.69 97 GLY A N 1
ATOM 782 C CA . GLY A 1 97 ? -12.850 -11.227 -8.876 1.00 64.69 97 GLY A CA 1
ATOM 783 C C . GLY A 1 97 ? -11.501 -11.348 -8.155 1.00 64.69 97 GLY A C 1
ATOM 784 O O . GLY A 1 97 ? -10.823 -12.364 -8.299 1.00 64.69 97 GLY A O 1
ATOM 785 N N . ARG A 1 98 ? -11.075 -10.323 -7.404 1.00 62.62 98 ARG A N 1
ATOM 786 C CA . ARG A 1 98 ? -9.773 -10.263 -6.714 1.00 62.62 98 ARG A CA 1
ATOM 787 C C . ARG A 1 98 ? -9.878 -9.458 -5.416 1.00 62.62 98 ARG A C 1
ATOM 789 O O . ARG A 1 98 ? -10.674 -8.527 -5.331 1.00 62.62 98 ARG A O 1
ATOM 796 N N . ASP A 1 99 ? -9.038 -9.788 -4.436 1.00 59.31 99 ASP A N 1
ATOM 797 C CA . ASP A 1 99 ? -8.767 -8.932 -3.274 1.00 59.31 99 ASP A CA 1
ATOM 798 C C . ASP A 1 99 ? -7.865 -7.726 -3.626 1.00 59.31 99 ASP A C 1
ATOM 800 O O . ASP A 1 99 ? -7.307 -7.624 -4.727 1.00 59.31 99 ASP A O 1
ATOM 804 N N . VAL A 1 100 ? -7.756 -6.794 -2.676 1.00 58.47 100 VAL A N 1
ATOM 805 C CA . VAL A 1 100 ? -6.928 -5.576 -2.732 1.00 58.47 100 VAL A CA 1
ATOM 806 C C . VAL A 1 100 ? -5.471 -5.921 -3.031 1.00 58.47 100 VAL A C 1
ATOM 808 O O . VAL A 1 100 ? -4.890 -6.792 -2.381 1.00 58.47 100 VAL A O 1
ATOM 811 N N . ALA A 1 101 ? -4.870 -5.238 -4.008 1.00 55.84 101 ALA A N 1
ATOM 812 C CA . ALA A 1 101 ? -3.425 -5.304 -4.193 1.00 55.84 101 ALA A CA 1
ATOM 813 C C . ALA A 1 101 ? -2.748 -4.373 -3.190 1.00 55.84 101 ALA A C 1
ATOM 815 O O . ALA A 1 101 ? -3.251 -3.299 -2.885 1.00 55.84 101 ALA A O 1
ATOM 816 N N . ILE A 1 102 ? -1.593 -4.791 -2.676 1.00 52.59 102 ILE A N 1
ATOM 817 C CA . ILE A 1 102 ? -0.780 -3.980 -1.769 1.00 52.59 102 ILE A CA 1
ATOM 818 C C . ILE A 1 102 ? -0.442 -2.666 -2.495 1.00 52.59 102 ILE A C 1
ATOM 820 O O . ILE A 1 102 ? 0.243 -2.729 -3.521 1.00 52.59 102 ILE A O 1
ATOM 824 N N . PRO A 1 103 ? -0.895 -1.495 -2.005 1.00 54.34 103 PRO A N 1
ATOM 825 C CA . PRO A 1 103 ? -0.592 -0.233 -2.660 1.00 54.34 103 PRO A CA 1
ATOM 826 C C . PRO A 1 103 ? 0.919 -0.015 -2.603 1.00 54.34 103 PRO A C 1
ATOM 828 O O . PRO A 1 103 ? 1.526 -0.058 -1.527 1.00 54.34 103 PRO A O 1
ATOM 831 N N . PHE A 1 104 ? 1.546 0.188 -3.762 1.00 54.88 104 PHE A N 1
ATOM 832 C CA . PHE A 1 104 ? 2.962 0.526 -3.814 1.00 54.88 104 PHE A CA 1
ATOM 833 C C . PHE A 1 104 ? 3.146 1.896 -3.136 1.00 54.88 104 PHE A C 1
ATOM 835 O O . PHE A 1 104 ? 2.506 2.862 -3.558 1.00 54.88 104 PHE A O 1
ATOM 842 N N . PRO A 1 105 ? 3.961 2.022 -2.072 1.00 61.12 105 PRO A N 1
ATOM 843 C CA . PRO A 1 105 ? 4.019 3.268 -1.317 1.00 61.12 105 PRO A CA 1
ATOM 844 C C . PRO A 1 105 ? 4.509 4.423 -2.193 1.00 61.12 105 PRO A C 1
ATOM 846 O O . PRO A 1 105 ? 5.535 4.309 -2.867 1.00 61.12 105 PRO A O 1
ATOM 849 N N . SER A 1 106 ? 3.827 5.570 -2.131 1.00 63.06 106 SER A N 1
ATOM 850 C CA . SER A 1 106 ? 4.138 6.759 -2.942 1.00 63.06 106 SER A CA 1
ATOM 851 C C . SER A 1 106 ? 5.586 7.242 -2.779 1.00 63.06 106 SER A C 1
ATOM 853 O O . SER A 1 106 ? 6.161 7.814 -3.700 1.00 63.06 106 SER A O 1
ATOM 855 N N . ILE A 1 107 ? 6.209 6.957 -1.631 1.00 68.12 107 ILE A N 1
ATOM 856 C CA . ILE A 1 107 ? 7.620 7.259 -1.366 1.00 68.12 107 ILE A CA 1
ATOM 857 C C . ILE A 1 107 ? 8.566 6.444 -2.252 1.00 68.12 107 ILE A C 1
ATOM 859 O O . ILE A 1 107 ? 9.528 6.997 -2.775 1.00 68.12 107 ILE A O 1
ATOM 863 N N . PHE A 1 108 ? 8.276 5.159 -2.479 1.00 66.94 108 PHE A N 1
ATOM 864 C CA . PHE A 1 108 ? 9.081 4.329 -3.374 1.00 66.94 108 PHE A CA 1
ATOM 865 C C . PHE A 1 108 ? 8.848 4.712 -4.831 1.00 66.94 108 PHE A C 1
ATOM 867 O O . PHE A 1 108 ? 9.774 4.630 -5.629 1.00 66.94 108 PHE A O 1
ATOM 874 N N . HIS A 1 109 ? 7.647 5.190 -5.168 1.00 67.94 109 HIS A N 1
ATOM 875 C CA . HIS A 1 109 ? 7.370 5.742 -6.489 1.00 67.94 109 HIS A CA 1
ATOM 876 C C . HIS A 1 109 ? 8.222 6.995 -6.758 1.00 67.94 109 HIS A C 1
ATOM 878 O O . HIS A 1 109 ? 8.914 7.053 -7.767 1.00 67.94 109 HIS A O 1
ATOM 884 N N . ILE A 1 110 ? 8.272 7.957 -5.828 1.00 70.50 110 ILE A N 1
ATOM 885 C CA . ILE A 1 110 ? 9.120 9.159 -5.960 1.00 70.50 110 ILE A CA 1
ATOM 886 C C . ILE A 1 110 ? 10.612 8.797 -5.966 1.00 70.50 110 ILE A C 1
ATOM 888 O O . ILE A 1 110 ? 11.371 9.319 -6.782 1.00 70.50 110 ILE A O 1
ATOM 892 N N . ALA A 1 111 ? 11.037 7.880 -5.092 1.00 74.56 111 ALA A N 1
ATOM 893 C CA . ALA A 1 111 ? 12.421 7.417 -5.046 1.00 74.56 111 ALA A CA 1
ATOM 894 C C . ALA A 1 111 ? 12.849 6.746 -6.360 1.00 74.56 111 ALA A C 1
ATOM 896 O O . ALA A 1 111 ? 13.959 6.984 -6.829 1.00 74.56 111 ALA A O 1
ATOM 897 N N . LEU A 1 112 ? 11.964 5.963 -6.986 1.00 72.62 112 LEU A N 1
ATOM 898 C CA . LEU A 1 112 ? 12.213 5.349 -8.287 1.00 72.62 112 LEU A CA 1
ATOM 899 C C . LEU A 1 112 ? 12.368 6.404 -9.390 1.00 72.62 112 LEU A C 1
ATOM 901 O O . LEU A 1 112 ? 13.280 6.296 -10.201 1.00 72.62 112 LEU A O 1
ATOM 905 N N . ILE A 1 113 ? 11.521 7.437 -9.404 1.00 74.12 113 ILE A N 1
ATOM 906 C CA . ILE A 1 113 ? 11.612 8.535 -10.382 1.00 74.12 113 ILE A CA 1
ATOM 907 C C . ILE A 1 113 ? 12.956 9.254 -10.261 1.00 74.12 113 ILE A C 1
ATOM 909 O O . ILE A 1 113 ? 13.638 9.465 -11.262 1.00 74.12 113 ILE A O 1
ATOM 913 N N . LEU A 1 114 ? 13.356 9.593 -9.033 1.00 78.62 114 LEU A N 1
ATOM 914 C CA . LEU A 1 114 ? 14.647 10.228 -8.768 1.00 78.62 114 LEU A CA 1
ATOM 915 C C . LEU A 1 114 ? 15.810 9.320 -9.180 1.00 78.62 114 LEU A C 1
ATOM 917 O O . LEU A 1 114 ? 16.755 9.785 -9.812 1.00 78.62 114 LEU A O 1
ATOM 921 N N . PHE A 1 115 ? 15.726 8.026 -8.870 1.00 79.50 115 PHE A N 1
ATOM 922 C CA . PHE A 1 115 ? 16.742 7.048 -9.246 1.00 79.50 115 PHE A CA 1
ATOM 923 C C . PHE A 1 115 ? 16.890 6.919 -10.768 1.00 79.50 115 PHE A C 1
ATOM 925 O O . PHE A 1 115 ? 18.012 6.939 -11.273 1.00 79.50 115 PHE A O 1
ATOM 932 N N . LEU A 1 116 ? 15.777 6.837 -11.503 1.00 77.00 116 LEU A N 1
ATOM 933 C CA . LEU A 1 116 ? 15.790 6.761 -12.964 1.00 77.00 116 LEU A CA 1
ATOM 934 C C . LEU A 1 116 ? 16.363 8.037 -13.588 1.00 77.00 116 LEU A C 1
ATOM 936 O O . LEU A 1 116 ? 17.243 7.938 -14.436 1.00 77.00 116 LEU A O 1
ATOM 940 N N . GLY A 1 117 ? 15.953 9.220 -13.119 1.00 72.88 117 GLY A N 1
ATOM 941 C CA . GLY A 1 117 ? 16.483 10.490 -13.627 1.00 72.88 117 GLY A CA 1
ATOM 942 C C . GLY A 1 117 ? 17.989 10.659 -13.383 1.00 72.88 117 GLY A C 1
ATOM 943 O O . GLY A 1 117 ? 18.720 11.094 -14.272 1.00 72.88 117 GLY A O 1
ATOM 944 N N . ILE A 1 118 ? 18.482 10.253 -12.206 1.00 81.88 118 ILE A N 1
ATOM 945 C CA . ILE A 1 118 ? 19.922 10.267 -11.895 1.00 81.88 118 ILE A CA 1
ATOM 946 C C . ILE A 1 118 ? 20.683 9.255 -12.762 1.00 81.88 118 ILE A C 1
ATOM 948 O O . ILE A 1 118 ? 21.795 9.547 -13.196 1.00 81.88 118 ILE A O 1
ATOM 952 N N . GLY A 1 119 ? 20.104 8.079 -13.015 1.00 76.19 119 GLY A N 1
ATOM 953 C CA . GLY A 1 119 ? 20.719 7.036 -13.837 1.00 76.19 119 GLY A CA 1
ATOM 954 C C . GLY A 1 119 ? 20.772 7.378 -15.327 1.00 76.19 119 GLY A C 1
ATOM 955 O O . GLY A 1 119 ? 21.733 7.020 -16.005 1.00 76.19 119 GLY A O 1
ATOM 956 N N . GLU A 1 120 ? 19.780 8.102 -15.841 1.00 77.81 120 GLU A N 1
ATOM 957 C CA . GLU A 1 120 ? 19.686 8.432 -17.264 1.00 77.81 120 GLU A CA 1
ATOM 958 C C . GLU A 1 120 ? 20.602 9.595 -17.678 1.00 77.81 120 GLU A C 1
ATOM 960 O O . GLU A 1 120 ? 21.134 9.624 -18.789 1.00 77.81 120 GLU A O 1
ATOM 965 N N . PHE A 1 121 ? 20.861 10.531 -16.762 1.00 80.62 121 PHE A N 1
ATOM 966 C CA . PHE A 1 121 ? 21.748 11.670 -17.000 1.00 80.62 121 PHE A CA 1
ATOM 967 C C . PHE A 1 121 ? 23.166 11.292 -17.495 1.00 80.62 121 PHE A C 1
ATOM 969 O O . PHE A 1 121 ? 23.589 11.812 -18.538 1.00 80.62 121 PHE A O 1
ATOM 976 N N . PRO A 1 122 ? 23.926 10.393 -16.832 1.00 77.50 122 PRO A N 1
ATOM 977 C CA . PRO A 1 122 ? 25.253 10.000 -17.301 1.00 77.50 122 PRO A CA 1
ATOM 978 C C . PRO A 1 122 ? 25.197 9.221 -18.619 1.00 77.50 122 PRO A C 1
ATOM 980 O O . PRO A 1 122 ? 26.073 9.406 -19.461 1.00 77.50 122 PRO A O 1
ATOM 983 N N . LEU A 1 123 ? 24.163 8.403 -18.835 1.00 75.69 123 LEU A N 1
ATOM 984 C CA . LEU A 1 123 ? 23.990 7.644 -20.076 1.00 75.69 123 LEU A CA 1
ATOM 985 C C . LEU A 1 123 ? 23.813 8.568 -21.279 1.00 75.69 123 LEU A C 1
ATOM 987 O O . LEU A 1 123 ? 24.554 8.457 -22.256 1.00 75.69 123 LEU A O 1
ATOM 991 N N . ASN A 1 124 ? 22.904 9.536 -21.172 1.00 77.00 124 ASN A N 1
ATOM 992 C CA . ASN A 1 124 ? 22.675 10.522 -22.224 1.00 77.00 124 ASN A CA 1
ATOM 993 C C . ASN A 1 124 ? 23.913 11.409 -22.443 1.00 77.00 124 ASN A C 1
ATOM 995 O O . ASN A 1 124 ? 24.256 11.724 -23.580 1.00 77.00 124 ASN A O 1
ATOM 999 N N . THR A 1 125 ? 24.650 11.744 -21.380 1.00 79.06 125 THR A N 1
ATOM 1000 C CA . THR A 1 125 ? 25.905 12.508 -21.486 1.00 79.06 125 THR A CA 1
ATOM 1001 C C . THR A 1 125 ? 26.975 11.755 -22.287 1.00 79.06 125 THR A C 1
ATOM 1003 O O . THR A 1 125 ? 27.662 12.358 -23.110 1.00 79.06 125 THR A O 1
ATOM 1006 N N . VAL A 1 126 ? 27.125 10.441 -22.081 1.00 75.00 126 VAL A N 1
ATOM 1007 C CA . VAL A 1 126 ? 28.086 9.615 -22.838 1.00 75.00 126 VAL A CA 1
ATOM 1008 C C . VAL A 1 126 ? 27.720 9.573 -24.323 1.00 75.00 126 VAL A C 1
ATOM 1010 O O . VAL A 1 126 ? 28.603 9.717 -25.168 1.00 75.00 126 VAL A O 1
ATOM 1013 N N . VAL A 1 127 ? 26.429 9.446 -24.642 1.00 70.62 127 VAL A N 1
ATOM 1014 C CA . VAL A 1 127 ? 25.926 9.450 -26.025 1.00 70.62 127 VAL A CA 1
ATOM 1015 C C . VAL A 1 127 ? 26.234 10.774 -26.731 1.00 70.62 127 VAL A C 1
ATOM 1017 O O . VAL A 1 127 ? 26.781 10.770 -27.828 1.00 70.62 127 VAL A O 1
ATOM 1020 N N . PHE A 1 128 ? 25.942 11.916 -26.109 1.00 73.62 128 PHE A N 1
ATOM 1021 C CA . PHE A 1 128 ? 26.166 13.219 -26.748 1.00 73.62 128 PHE A CA 1
ATOM 1022 C C . PHE A 1 128 ? 27.643 13.582 -26.898 1.00 73.62 128 PHE A C 1
ATOM 1024 O O . PHE A 1 128 ? 28.033 14.172 -27.905 1.00 73.62 128 PHE A O 1
ATOM 1031 N N . ARG A 1 129 ? 28.498 13.136 -25.971 1.00 75.31 129 ARG A N 1
ATOM 1032 C CA . ARG A 1 129 ? 29.953 13.270 -26.133 1.00 75.31 129 ARG A CA 1
ATOM 1033 C C . ARG A 1 129 ? 30.487 12.458 -27.311 1.00 75.31 129 ARG A C 1
ATOM 1035 O O . ARG A 1 129 ? 31.413 12.912 -27.976 1.00 75.31 129 ARG A O 1
ATOM 1042 N N . LEU A 1 130 ? 29.898 11.295 -27.602 1.00 68.50 130 LEU A N 1
ATOM 1043 C CA . LEU A 1 130 ? 30.242 10.498 -28.788 1.00 68.50 130 LEU A CA 1
ATOM 1044 C C . LEU A 1 130 ? 29.869 11.203 -30.104 1.00 68.50 130 LEU A C 1
ATOM 1046 O O . LEU A 1 130 ? 30.505 10.938 -31.121 1.00 68.50 130 LEU A O 1
ATOM 1050 N N . PHE A 1 131 ? 28.894 12.118 -30.086 1.00 65.44 131 PHE A N 1
ATOM 1051 C CA . PHE A 1 131 ? 28.522 12.946 -31.240 1.00 65.44 131 PHE A CA 1
ATOM 1052 C C . PHE A 1 131 ? 29.418 14.182 -31.439 1.00 65.44 131 PHE A C 1
ATOM 1054 O O . PHE A 1 131 ? 29.267 14.886 -32.435 1.00 65.44 131 PHE A O 1
ATOM 1061 N N . GLY A 1 132 ? 30.385 14.426 -30.546 1.00 65.69 132 GLY A N 1
ATOM 1062 C CA . GLY A 1 132 ? 31.378 15.494 -30.704 1.00 65.69 132 GLY A CA 1
ATOM 1063 C C . GLY A 1 132 ? 30.843 16.910 -30.464 1.00 65.69 132 GLY A C 1
ATOM 1064 O O . GLY A 1 132 ? 31.466 17.877 -30.899 1.00 65.69 132 GLY A O 1
ATOM 1065 N N . GLU A 1 133 ? 29.699 17.051 -29.789 1.00 71.62 133 GLU A N 1
ATOM 1066 C CA . GLU A 1 133 ? 29.142 18.360 -29.445 1.00 71.62 133 GLU A CA 1
ATOM 1067 C C . GLU A 1 133 ? 29.904 19.055 -28.302 1.00 71.62 133 GLU A C 1
ATOM 1069 O O . GLU A 1 133 ? 30.605 18.429 -27.505 1.00 71.62 133 GLU A O 1
ATOM 1074 N N . ALA A 1 134 ? 29.743 20.379 -28.195 1.00 76.88 134 ALA A N 1
ATOM 1075 C CA . ALA A 1 134 ? 30.315 21.161 -27.103 1.00 76.88 134 ALA A CA 1
ATOM 1076 C C . ALA A 1 134 ? 29.782 20.682 -25.737 1.00 76.88 134 ALA A C 1
ATOM 1078 O O . ALA A 1 134 ? 28.574 20.492 -25.565 1.00 76.88 134 ALA A O 1
ATOM 1079 N N . GLU A 1 135 ? 30.669 20.549 -24.742 1.00 74.88 135 GLU A N 1
ATOM 1080 C CA . GLU A 1 135 ? 30.348 19.939 -23.437 1.00 74.88 135 GLU A CA 1
ATOM 1081 C C . GLU A 1 135 ? 29.136 20.573 -22.741 1.00 74.88 135 GLU A C 1
ATOM 1083 O O . GLU A 1 135 ? 28.326 19.873 -22.135 1.00 74.88 135 GLU A O 1
ATOM 1088 N N . TYR A 1 136 ? 28.975 21.893 -22.858 1.00 78.19 136 TYR A N 1
ATOM 1089 C CA . TYR A 1 136 ? 27.843 22.601 -22.265 1.00 78.19 136 TYR A CA 1
ATOM 1090 C C . TYR A 1 136 ? 26.502 22.206 -22.904 1.00 78.19 136 TYR A C 1
ATOM 1092 O O . TYR A 1 136 ? 25.540 21.927 -22.189 1.00 78.19 136 TYR A O 1
ATOM 1100 N N . LEU A 1 137 ? 26.442 22.126 -24.239 1.00 77.31 137 LEU A N 1
ATOM 1101 C CA . LEU A 1 137 ? 25.232 21.728 -24.969 1.00 77.31 137 LEU A CA 1
ATOM 1102 C C . LEU A 1 137 ? 24.859 20.275 -24.664 1.00 77.31 137 LEU A C 1
ATOM 1104 O O . LEU A 1 137 ? 23.693 19.979 -24.405 1.00 77.31 137 LEU A O 1
ATOM 1108 N N . THR A 1 138 ? 25.868 19.409 -24.557 1.00 81.38 138 THR A N 1
ATOM 1109 C CA . THR A 1 138 ? 25.702 18.009 -24.154 1.00 81.38 138 THR A CA 1
ATOM 1110 C C . THR A 1 138 ? 25.006 17.883 -22.798 1.00 81.38 138 THR A C 1
ATOM 1112 O O . THR A 1 138 ? 24.051 17.118 -22.674 1.00 81.38 138 THR A O 1
ATOM 1115 N N . TYR A 1 139 ? 25.427 18.636 -21.776 1.00 81.69 139 TYR A N 1
ATOM 1116 C CA . TYR A 1 139 ? 24.788 18.550 -20.459 1.00 81.69 139 TYR A CA 1
ATOM 1117 C C . TYR A 1 139 ? 23.354 19.069 -20.458 1.00 81.69 139 TYR A C 1
ATOM 1119 O O . TYR A 1 139 ? 22.501 18.489 -19.784 1.00 81.69 139 TYR A O 1
ATOM 1127 N N . VAL A 1 140 ? 23.074 20.138 -21.209 1.00 81.38 140 VAL A N 1
ATOM 1128 C CA . VAL A 1 140 ? 21.716 20.681 -21.325 1.00 81.38 140 VAL A CA 1
ATOM 1129 C C . VAL A 1 140 ? 20.798 19.650 -21.985 1.00 81.38 140 VAL A C 1
ATOM 1131 O O . VAL A 1 140 ? 19.774 19.292 -21.406 1.00 81.38 140 VAL A O 1
ATOM 1134 N N . MET A 1 141 ? 21.201 19.092 -23.129 1.00 76.69 141 MET A N 1
ATOM 1135 C CA . MET A 1 141 ? 20.424 18.080 -23.854 1.00 76.69 141 MET A CA 1
ATOM 1136 C C . MET A 1 141 ? 20.250 16.787 -23.050 1.00 76.69 141 MET A C 1
ATOM 1138 O O . MET A 1 141 ? 19.140 16.255 -22.965 1.00 76.69 141 MET A O 1
ATOM 1142 N N . ALA A 1 142 ? 21.315 16.312 -22.397 1.00 79.88 142 ALA A N 1
ATOM 1143 C CA . ALA A 1 142 ? 21.263 15.137 -21.533 1.00 79.88 142 ALA A CA 1
ATOM 1144 C C . ALA A 1 142 ? 20.314 15.334 -20.345 1.00 79.88 142 ALA A C 1
ATOM 1146 O O . ALA A 1 142 ? 19.545 14.427 -20.035 1.00 79.88 142 ALA A O 1
ATOM 1147 N N . SER A 1 143 ? 20.322 16.516 -19.718 1.00 79.75 143 SER A N 1
ATOM 1148 C CA . SER A 1 143 ? 19.425 16.844 -18.600 1.00 79.75 143 SER A CA 1
ATOM 1149 C C . SER A 1 143 ? 17.962 16.863 -19.030 1.00 79.75 143 SER A C 1
ATOM 1151 O O . SER A 1 143 ? 17.105 16.324 -18.333 1.00 79.75 143 SER A O 1
ATOM 1153 N N . THR A 1 144 ? 17.659 17.466 -20.185 1.00 78.81 144 THR A N 1
ATOM 1154 C CA . THR A 1 144 ? 16.284 17.534 -20.695 1.00 78.81 144 THR A CA 1
ATOM 1155 C C . THR A 1 144 ? 15.731 16.141 -20.974 1.00 78.81 144 THR A C 1
ATOM 1157 O O . THR A 1 144 ? 14.602 15.843 -20.582 1.00 78.81 144 THR A O 1
ATOM 1160 N N . LEU A 1 145 ? 16.520 15.265 -21.599 1.00 77.94 145 LEU A N 1
ATOM 1161 C CA . LEU A 1 145 ? 16.093 13.896 -21.887 1.00 77.94 145 LEU A CA 1
ATOM 1162 C C . LEU A 1 145 ? 15.989 13.042 -20.623 1.00 77.94 145 LEU A C 1
ATOM 1164 O O . LEU A 1 145 ? 14.964 12.389 -20.448 1.00 77.94 145 LEU A O 1
ATOM 1168 N N . ALA A 1 146 ? 16.949 13.170 -19.700 1.00 78.94 146 ALA A N 1
ATOM 1169 C CA . ALA A 1 146 ? 16.958 12.447 -18.427 1.00 78.94 146 ALA A CA 1
ATOM 1170 C C . ALA A 1 146 ? 15.731 12.722 -17.544 1.00 78.94 146 ALA A C 1
ATOM 1172 O O . ALA A 1 146 ? 15.398 11.927 -16.671 1.00 78.94 146 ALA A O 1
ATOM 1173 N N . ILE A 1 147 ? 15.053 13.852 -17.751 1.00 78.06 147 ILE A N 1
ATOM 1174 C CA . ILE A 1 147 ? 13.792 14.173 -17.072 1.00 78.06 147 ILE A CA 1
ATOM 1175 C C . ILE A 1 147 ? 12.596 13.742 -17.925 1.00 78.06 147 ILE A C 1
ATOM 1177 O O . ILE A 1 147 ? 11.620 13.204 -17.404 1.00 78.06 147 ILE A O 1
ATOM 1181 N N . THR A 1 148 ? 12.655 13.980 -19.235 1.00 75.44 148 THR A N 1
ATOM 1182 C CA . THR A 1 148 ? 11.518 13.784 -20.144 1.00 75.44 148 THR A CA 1
ATOM 1183 C C . THR A 1 148 ? 11.195 12.306 -20.354 1.00 75.44 148 THR A C 1
ATOM 1185 O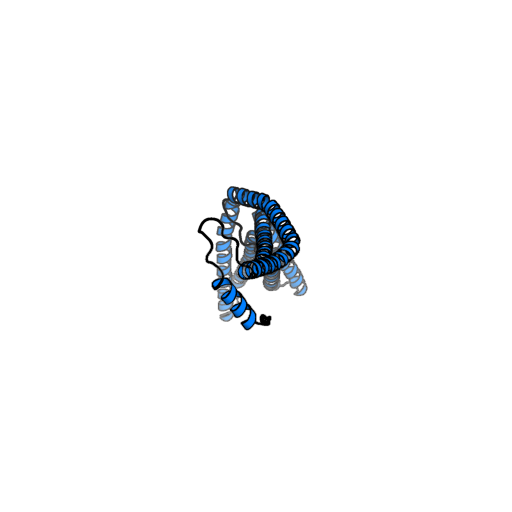 O . THR A 1 148 ? 10.024 11.932 -20.340 1.00 75.44 148 THR A O 1
ATOM 1188 N N . ILE A 1 149 ? 12.206 11.451 -20.522 1.00 75.19 149 ILE A N 1
ATOM 1189 C CA . ILE A 1 149 ? 12.020 10.023 -20.810 1.00 75.19 149 ILE A CA 1
ATOM 1190 C C . ILE A 1 149 ? 11.370 9.284 -19.628 1.00 75.19 149 ILE A C 1
ATOM 1192 O O . ILE A 1 149 ? 10.362 8.603 -19.858 1.00 75.19 149 ILE A O 1
ATOM 1196 N N . PRO A 1 150 ? 11.813 9.449 -18.363 1.00 76.00 150 PRO A N 1
ATOM 1197 C CA . PRO A 1 150 ? 11.141 8.823 -17.233 1.00 76.00 150 PRO A CA 1
ATOM 1198 C C . PRO A 1 150 ? 9.733 9.388 -17.057 1.00 76.00 150 PRO A C 1
ATOM 1200 O O . PRO A 1 150 ? 8.802 8.624 -16.818 1.00 76.00 150 PRO A O 1
ATOM 1203 N N . LEU A 1 151 ? 9.542 10.701 -17.251 1.00 75.75 151 LEU A N 1
ATOM 1204 C CA . LEU A 1 151 ? 8.227 11.341 -17.159 1.00 75.75 151 LEU A CA 1
ATOM 1205 C C . LEU A 1 151 ? 7.228 10.760 -18.173 1.00 75.75 151 LEU A C 1
ATOM 1207 O O . LEU A 1 151 ? 6.092 10.450 -17.814 1.00 75.75 151 LEU A O 1
ATOM 1211 N N . LEU A 1 152 ? 7.654 10.568 -19.424 1.00 74.44 152 LEU A N 1
ATOM 1212 C CA . LEU A 1 152 ? 6.840 9.936 -20.461 1.00 74.44 152 LEU A CA 1
ATOM 1213 C C . LEU A 1 152 ? 6.548 8.471 -20.133 1.00 74.44 152 LEU A C 1
ATOM 1215 O O . LEU A 1 152 ? 5.408 8.037 -20.287 1.00 74.44 152 LEU A O 1
ATOM 1219 N N . GLY A 1 153 ? 7.538 7.722 -19.639 1.00 73.69 153 GLY A N 1
ATOM 1220 C CA . GLY A 1 153 ? 7.347 6.340 -19.195 1.00 73.69 153 GLY A CA 1
ATOM 1221 C C . GLY A 1 153 ? 6.286 6.233 -18.098 1.00 73.69 153 GLY A C 1
ATOM 1222 O O . GLY A 1 153 ? 5.387 5.398 -18.188 1.00 73.69 153 GLY A O 1
ATOM 1223 N N . LEU A 1 154 ? 6.323 7.134 -17.111 1.00 75.12 154 LEU A N 1
ATOM 1224 C CA . LEU A 1 154 ? 5.316 7.216 -16.051 1.00 75.12 154 LEU A CA 1
ATOM 1225 C C . LEU A 1 154 ? 3.931 7.555 -16.607 1.00 75.12 154 LEU A C 1
ATOM 1227 O O . LEU A 1 154 ? 2.956 6.871 -16.311 1.00 75.12 154 LEU A O 1
ATOM 1231 N N . PHE A 1 155 ? 3.831 8.597 -17.435 1.00 75.06 155 PHE A N 1
ATOM 1232 C CA . PHE A 1 155 ? 2.547 9.029 -17.983 1.00 75.06 155 PHE A CA 1
ATOM 1233 C C . PHE A 1 155 ? 1.905 7.934 -18.840 1.00 75.06 155 PHE A C 1
ATOM 1235 O O . PHE A 1 155 ? 0.714 7.653 -18.706 1.00 75.06 155 PHE A O 1
ATOM 1242 N N . ILE A 1 156 ? 2.704 7.262 -19.671 1.00 75.25 156 ILE A N 1
ATOM 1243 C CA . ILE A 1 156 ? 2.244 6.140 -20.487 1.00 75.25 156 ILE A CA 1
ATOM 1244 C C . ILE A 1 156 ? 1.856 4.957 -19.600 1.00 75.25 156 ILE A C 1
ATOM 1246 O O . ILE A 1 156 ? 0.817 4.359 -19.850 1.00 75.25 156 ILE A O 1
ATOM 1250 N N . GLY A 1 157 ? 2.611 4.639 -18.545 1.00 70.50 157 GLY A N 1
ATOM 1251 C CA . GLY A 1 157 ? 2.252 3.574 -17.602 1.00 70.50 157 GLY A CA 1
ATOM 1252 C C . GLY A 1 157 ? 0.911 3.823 -16.899 1.00 70.50 157 GLY A C 1
ATOM 1253 O O . GLY A 1 157 ? 0.068 2.925 -16.844 1.00 70.50 157 GLY A O 1
ATOM 1254 N N . ILE A 1 158 ? 0.667 5.061 -16.454 1.00 70.94 158 ILE A N 1
ATOM 1255 C CA . ILE A 1 158 ? -0.619 5.496 -15.885 1.00 70.94 158 ILE A CA 1
ATOM 1256 C C . ILE A 1 158 ? -1.733 5.375 -16.927 1.00 70.94 158 ILE A C 1
ATOM 1258 O O . ILE A 1 158 ? -2.792 4.808 -16.647 1.00 70.94 158 ILE A O 1
ATOM 1262 N N . HIS A 1 159 ? -1.502 5.891 -18.134 1.00 73.00 159 HIS A N 1
ATOM 1263 C CA . HIS A 1 159 ? -2.495 5.897 -19.201 1.00 73.00 159 HIS A CA 1
ATOM 1264 C C . HIS A 1 159 ? -2.842 4.480 -19.676 1.00 73.00 159 HIS A C 1
ATOM 1266 O O . HIS A 1 159 ? -4.013 4.177 -19.899 1.00 73.00 159 HIS A O 1
ATOM 1272 N N . LEU A 1 160 ? -1.847 3.594 -19.765 1.00 69.94 160 LEU A N 1
ATOM 1273 C CA . LEU A 1 160 ? -2.004 2.183 -20.111 1.00 69.94 160 LEU A CA 1
ATOM 1274 C C . LEU A 1 160 ? -2.889 1.468 -19.090 1.00 69.94 160 LEU A C 1
ATOM 1276 O O . LEU A 1 160 ? -3.760 0.683 -19.457 1.00 69.94 160 LEU A O 1
ATOM 1280 N N . ARG A 1 161 ? -2.694 1.768 -17.805 1.00 69.62 161 ARG A N 1
ATOM 1281 C CA . ARG A 1 161 ? -3.471 1.161 -16.728 1.00 69.62 161 ARG A CA 1
ATOM 1282 C C . ARG A 1 161 ? -4.922 1.658 -16.675 1.00 69.62 161 ARG A C 1
ATOM 1284 O O . ARG A 1 161 ? -5.796 0.879 -16.303 1.00 69.62 161 ARG A O 1
ATOM 1291 N N . HIS A 1 162 ? -5.184 2.912 -17.050 1.00 66.44 162 HIS A N 1
ATOM 1292 C CA . HIS A 1 162 ? -6.534 3.494 -17.042 1.00 66.44 162 HIS A CA 1
ATOM 1293 C C . HIS A 1 162 ? -7.332 3.225 -18.325 1.00 66.44 162 HIS A C 1
ATOM 1295 O O . HIS A 1 162 ? -8.553 3.099 -18.264 1.00 66.44 162 HIS A O 1
ATOM 1301 N N . SER A 1 163 ? -6.666 3.137 -19.478 1.00 67.31 163 SER A N 1
ATOM 1302 C CA . SER A 1 163 ? -7.338 3.103 -20.787 1.00 67.31 163 SER A CA 1
ATOM 1303 C C . SER A 1 163 ? -7.510 1.696 -21.360 1.00 67.31 163 SER A C 1
ATOM 1305 O O . SER A 1 163 ? -8.343 1.498 -22.242 1.00 67.31 163 SER A O 1
ATOM 1307 N N . ILE A 1 164 ? -6.736 0.711 -20.889 1.00 67.19 164 ILE A N 1
ATOM 1308 C CA . ILE A 1 164 ? -6.759 -0.656 -21.427 1.00 67.19 164 ILE A CA 1
ATOM 1309 C C . ILE A 1 164 ? -7.439 -1.617 -20.439 1.00 67.19 164 ILE A C 1
ATOM 1311 O O . ILE A 1 164 ? -7.174 -1.555 -19.236 1.00 67.19 164 ILE A O 1
ATOM 1315 N N . PRO A 1 165 ? -8.276 -2.565 -20.917 1.00 69.06 165 PRO A N 1
ATOM 1316 C CA . PRO A 1 165 ? -8.813 -3.631 -20.081 1.00 69.06 165 PRO A CA 1
ATOM 1317 C C . PRO A 1 165 ? -7.699 -4.387 -19.345 1.00 69.06 165 PRO A C 1
ATOM 1319 O O . PRO A 1 165 ? -6.730 -4.843 -19.956 1.00 69.06 165 PRO A O 1
ATOM 1322 N N . ARG A 1 166 ? -7.867 -4.590 -18.034 1.00 63.34 166 ARG A N 1
ATOM 1323 C CA . ARG A 1 166 ? -6.878 -5.237 -17.149 1.00 63.34 166 ARG A CA 1
ATOM 1324 C C . ARG A 1 166 ? -6.235 -6.526 -17.684 1.00 63.34 166 ARG A C 1
ATOM 1326 O O . ARG A 1 166 ? -5.017 -6.631 -17.550 1.00 63.34 166 ARG A O 1
ATOM 1333 N N . PRO A 1 167 ? -6.958 -7.498 -18.283 1.00 65.06 167 PRO A N 1
ATOM 1334 C CA . PRO A 1 167 ? -6.306 -8.708 -18.788 1.00 65.06 167 PRO A CA 1
ATOM 1335 C C . PRO A 1 167 ? -5.329 -8.398 -19.927 1.00 65.06 167 PRO A C 1
ATOM 1337 O O . PRO A 1 167 ? -4.234 -8.950 -19.959 1.00 65.06 167 PRO A O 1
ATOM 1340 N N . VAL A 1 168 ? -5.681 -7.463 -20.812 1.00 71.38 168 VAL A N 1
ATOM 1341 C CA . VAL A 1 168 ? -4.824 -7.043 -21.927 1.00 71.38 168 VAL A CA 1
ATOM 1342 C C . VAL A 1 168 ? -3.621 -6.258 -21.406 1.00 71.38 168 VAL A C 1
ATOM 1344 O O . VAL A 1 168 ? -2.499 -6.548 -21.806 1.00 71.38 168 VAL A O 1
ATOM 1347 N N . GLY A 1 169 ? -3.825 -5.334 -20.460 1.00 70.25 169 GLY A N 1
ATOM 1348 C CA . GLY A 1 169 ? -2.734 -4.587 -19.825 1.00 70.25 169 GLY A CA 1
ATOM 1349 C C . GLY A 1 169 ? -1.738 -5.494 -19.091 1.00 70.25 169 GLY A C 1
ATOM 1350 O O . GLY A 1 169 ? -0.531 -5.349 -19.265 1.00 70.25 169 GLY A O 1
ATOM 1351 N N . ASN A 1 170 ? -2.232 -6.482 -18.336 1.00 69.12 170 ASN A N 1
ATOM 1352 C CA . ASN A 1 170 ? -1.386 -7.432 -17.608 1.00 69.12 170 ASN A CA 1
ATOM 1353 C C . ASN A 1 170 ? -0.598 -8.356 -18.542 1.00 69.12 170 ASN A C 1
ATOM 1355 O O . ASN A 1 170 ? 0.571 -8.621 -18.274 1.00 69.12 170 ASN A O 1
ATOM 1359 N N . ILE A 1 171 ? -1.203 -8.835 -19.636 1.00 76.88 171 ILE A N 1
ATOM 1360 C CA . ILE A 1 171 ? -0.489 -9.623 -20.652 1.00 76.88 171 ILE A CA 1
ATOM 1361 C C . ILE A 1 171 ? 0.583 -8.759 -21.317 1.00 76.88 171 ILE A C 1
ATOM 1363 O O . ILE A 1 171 ? 1.725 -9.193 -21.450 1.00 76.88 171 ILE A O 1
ATOM 1367 N N . LEU A 1 172 ? 0.239 -7.525 -21.688 1.00 75.75 172 LEU A N 1
ATOM 1368 C CA . LEU A 1 172 ? 1.153 -6.613 -22.364 1.00 75.75 172 LEU A CA 1
ATOM 1369 C C . LEU A 1 172 ? 2.371 -6.309 -21.489 1.00 75.75 172 LEU A C 1
ATOM 1371 O O . LEU A 1 172 ? 3.495 -6.496 -21.936 1.00 75.75 172 LEU A O 1
ATOM 1375 N N . VAL A 1 173 ? 2.165 -5.960 -20.217 1.00 73.81 173 VAL A N 1
ATOM 1376 C CA . VAL A 1 173 ? 3.249 -5.747 -19.244 1.00 73.81 173 VAL A CA 1
ATOM 1377 C C . VAL A 1 173 ? 4.007 -7.039 -18.929 1.00 73.81 173 VAL A C 1
ATOM 1379 O O . VAL A 1 173 ? 5.233 -7.016 -18.799 1.00 73.81 173 VAL A O 1
ATOM 1382 N N . GLY A 1 174 ? 3.310 -8.175 -18.865 1.00 72.56 174 GLY A N 1
ATOM 1383 C CA . GLY A 1 174 ? 3.903 -9.497 -18.670 1.00 72.56 174 GLY A CA 1
ATOM 1384 C C . GLY A 1 174 ? 4.839 -9.923 -19.802 1.00 72.56 174 GLY A C 1
ATOM 1385 O O . GLY A 1 174 ? 5.810 -10.623 -19.540 1.00 72.56 174 GLY A O 1
ATOM 1386 N N . VAL A 1 175 ? 4.600 -9.463 -21.034 1.00 78.69 175 VAL A N 1
ATOM 1387 C CA . VAL A 1 175 ? 5.504 -9.651 -22.184 1.00 78.69 175 VAL A CA 1
ATOM 1388 C C . VAL A 1 175 ? 6.586 -8.568 -22.224 1.00 78.69 175 VAL A C 1
ATOM 1390 O O . VAL A 1 175 ? 7.750 -8.863 -22.482 1.00 78.69 175 VAL A O 1
ATOM 1393 N N . LEU A 1 176 ? 6.236 -7.316 -21.923 1.00 76.56 176 LEU A N 1
ATOM 1394 C CA . LEU A 1 176 ? 7.160 -6.181 -21.977 1.00 76.56 176 LEU A CA 1
ATOM 1395 C C . LEU A 1 176 ? 8.296 -6.302 -20.955 1.00 76.56 176 LEU A C 1
ATOM 1397 O O . LEU A 1 176 ? 9.434 -5.958 -21.252 1.00 76.56 176 LEU A O 1
ATOM 1401 N N . THR A 1 177 ? 7.999 -6.827 -19.764 1.00 72.81 177 THR A N 1
ATOM 1402 C CA . THR A 1 177 ? 8.970 -6.986 -18.671 1.00 72.81 177 THR A CA 1
ATOM 1403 C C . THR A 1 177 ? 10.137 -7.913 -19.044 1.00 72.81 177 THR A C 1
ATOM 1405 O O . THR A 1 177 ? 11.282 -7.466 -18.972 1.00 72.81 177 THR A O 1
ATOM 1408 N N . PRO A 1 178 ? 9.922 -9.174 -19.476 1.00 74.06 178 PRO A N 1
ATOM 1409 C CA . PRO A 1 178 ? 11.018 -10.044 -19.893 1.00 74.06 178 PRO A CA 1
ATOM 1410 C C . PRO A 1 178 ? 11.738 -9.526 -21.142 1.00 74.06 178 PRO A C 1
ATOM 1412 O O . PRO A 1 178 ? 12.949 -9.705 -21.241 1.00 74.06 178 PRO A O 1
ATOM 1415 N N . VAL A 1 179 ? 11.045 -8.839 -22.060 1.00 76.06 179 VAL A N 1
ATOM 1416 C CA . VAL A 1 179 ? 11.688 -8.184 -23.214 1.00 76.06 179 VAL A CA 1
ATOM 1417 C C . VAL A 1 179 ? 12.633 -7.072 -22.756 1.00 76.06 179 VAL A C 1
ATOM 1419 O O . VAL A 1 179 ? 13.776 -7.027 -23.204 1.00 76.06 179 VAL A O 1
ATOM 1422 N N . ALA A 1 180 ? 12.201 -6.218 -21.825 1.00 72.88 180 ALA A N 1
ATOM 1423 C CA . ALA A 1 180 ? 13.036 -5.166 -21.257 1.00 72.88 180 ALA A CA 1
ATOM 1424 C C . ALA A 1 180 ? 14.250 -5.754 -20.522 1.00 72.88 180 ALA A C 1
ATOM 1426 O O . ALA A 1 180 ? 15.375 -5.339 -20.774 1.00 72.88 180 ALA A O 1
ATOM 1427 N N . VAL A 1 181 ? 14.059 -6.776 -19.679 1.00 69.31 181 VAL A N 1
ATOM 1428 C CA . VAL A 1 181 ? 15.169 -7.465 -18.993 1.00 69.31 181 VAL A CA 1
ATOM 1429 C C . VAL A 1 181 ? 16.129 -8.119 -19.995 1.00 69.31 181 VAL A C 1
ATOM 1431 O O . VAL A 1 181 ? 17.345 -8.011 -19.844 1.00 69.31 181 VAL A O 1
ATOM 1434 N N . GLY A 1 182 ? 15.609 -8.755 -21.046 1.00 69.50 182 GLY A N 1
ATOM 1435 C CA . GLY A 1 182 ? 16.417 -9.331 -22.121 1.00 69.50 182 GLY A CA 1
ATOM 1436 C C . GLY A 1 182 ? 17.253 -8.276 -22.847 1.00 69.50 182 GLY A C 1
ATOM 1437 O O . GLY A 1 182 ? 18.454 -8.469 -23.036 1.00 69.50 182 GLY A O 1
ATOM 1438 N N . ALA A 1 183 ? 16.651 -7.128 -23.172 1.00 70.12 183 ALA A N 1
ATOM 1439 C CA . ALA A 1 183 ? 17.358 -5.986 -23.745 1.00 70.12 183 ALA A CA 1
ATOM 1440 C C . ALA A 1 183 ? 18.452 -5.456 -22.798 1.00 70.12 183 ALA A C 1
ATOM 1442 O O . ALA A 1 183 ? 19.545 -5.149 -23.265 1.00 70.12 183 ALA A O 1
ATOM 1443 N N . ALA A 1 184 ? 18.218 -5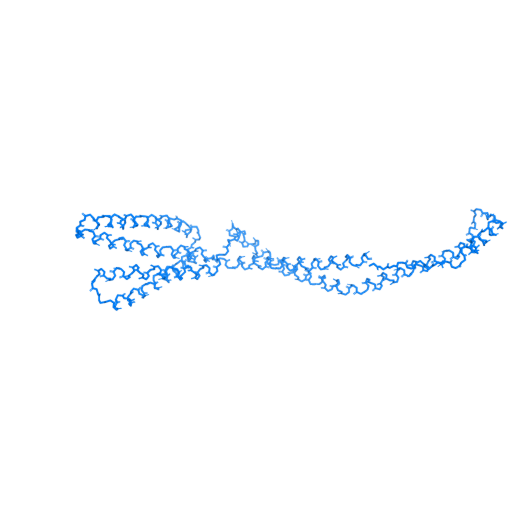.439 -21.477 1.00 64.25 184 ALA A N 1
ATOM 1444 C CA . ALA A 1 184 ? 19.224 -5.085 -20.461 1.00 64.25 184 ALA A CA 1
ATOM 1445 C C . ALA A 1 184 ? 20.486 -5.919 -20.603 1.00 64.25 184 ALA A C 1
ATOM 1447 O O . ALA A 1 184 ? 21.597 -5.405 -20.727 1.00 64.25 184 ALA A O 1
ATOM 1448 N N . LEU A 1 185 ? 20.283 -7.234 -20.542 1.00 69.88 185 LEU A N 1
ATOM 1449 C CA . LEU A 1 185 ? 21.353 -8.210 -20.502 1.00 69.88 185 LEU A CA 1
ATOM 1450 C C . LEU A 1 185 ? 22.112 -8.195 -21.826 1.00 69.88 185 LEU A C 1
ATOM 1452 O O . LEU A 1 185 ? 23.339 -8.286 -21.827 1.00 69.88 185 LEU A O 1
ATOM 1456 N N . PHE A 1 186 ? 21.398 -8.000 -22.936 1.00 69.88 186 PHE A N 1
ATOM 1457 C CA . PHE A 1 186 ? 21.992 -7.840 -24.254 1.00 69.88 186 PHE A CA 1
ATOM 1458 C C . PHE A 1 186 ? 22.863 -6.578 -24.350 1.00 69.88 186 PHE A C 1
ATOM 1460 O O . PHE A 1 186 ? 24.029 -6.681 -24.733 1.00 69.88 186 PHE A O 1
ATOM 1467 N N . SER A 1 187 ? 22.364 -5.414 -23.924 1.00 66.00 187 SER A N 1
ATOM 1468 C CA . SER A 1 187 ? 23.140 -4.165 -23.891 1.00 66.00 187 SER A CA 1
ATOM 1469 C C . SER A 1 187 ? 24.378 -4.284 -23.007 1.00 66.00 187 SER A C 1
ATOM 1471 O O . SER A 1 187 ? 25.480 -3.956 -23.433 1.00 66.00 187 SER A O 1
ATOM 1473 N N . ILE A 1 188 ? 24.235 -4.824 -21.792 1.00 67.44 188 ILE A N 1
ATOM 1474 C CA . ILE A 1 188 ? 25.369 -5.048 -20.882 1.00 67.44 188 ILE A CA 1
ATOM 1475 C C . ILE A 1 188 ? 26.394 -5.989 -21.526 1.00 67.44 188 ILE A C 1
ATOM 1477 O O . ILE A 1 188 ? 27.599 -5.763 -21.410 1.00 67.44 188 ILE A O 1
ATOM 1481 N N . SER A 1 189 ? 25.937 -7.025 -22.233 1.00 65.88 189 SER A N 1
ATOM 1482 C CA . SER A 1 189 ? 26.817 -7.944 -22.954 1.00 65.88 189 SER A CA 1
ATOM 1483 C C . SER A 1 189 ? 27.586 -7.251 -24.082 1.00 65.88 189 SER A C 1
ATOM 1485 O O . SER A 1 189 ? 28.778 -7.516 -24.242 1.00 65.88 189 SER A O 1
ATOM 1487 N N . ILE A 1 190 ? 26.949 -6.358 -24.848 1.00 68.00 190 ILE A N 1
ATOM 1488 C CA . ILE A 1 190 ? 27.633 -5.565 -25.881 1.00 68.00 190 ILE A CA 1
ATOM 1489 C C . ILE A 1 190 ? 28.649 -4.626 -25.237 1.00 68.00 190 ILE A C 1
ATOM 1491 O O . ILE A 1 190 ? 29.799 -4.599 -25.665 1.00 68.00 190 ILE A O 1
ATOM 1495 N N . LEU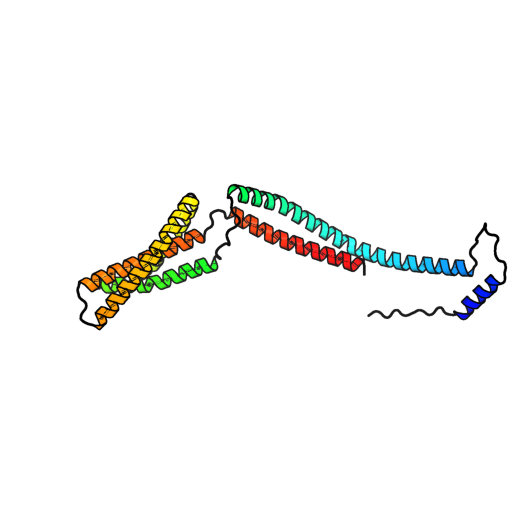 A 1 191 ? 28.262 -3.907 -24.183 1.00 63.94 191 LEU A N 1
ATOM 1496 C CA . LEU A 1 191 ? 29.139 -2.968 -23.487 1.00 63.94 191 LEU A CA 1
ATOM 1497 C C . LEU A 1 191 ? 30.372 -3.675 -22.908 1.00 63.94 191 LEU A C 1
ATOM 1499 O O . LEU A 1 191 ? 31.496 -3.194 -23.047 1.00 63.94 191 LEU A O 1
ATOM 1503 N N . ARG A 1 192 ? 30.176 -4.866 -22.327 1.00 61.38 192 ARG A N 1
ATOM 1504 C CA . ARG A 1 192 ? 31.258 -5.737 -21.857 1.00 61.38 192 ARG A CA 1
ATOM 1505 C C . ARG A 1 192 ? 32.179 -6.149 -23.005 1.00 61.38 192 ARG A C 1
ATOM 1507 O O . ARG A 1 192 ? 33.395 -6.064 -22.854 1.00 61.38 192 ARG A O 1
ATOM 1514 N N . ASN A 1 193 ? 31.622 -6.583 -24.134 1.00 63.56 193 ASN A N 1
ATOM 1515 C CA . ASN A 1 193 ? 32.412 -6.998 -25.293 1.00 63.56 193 ASN A CA 1
ATOM 1516 C C . ASN A 1 193 ? 33.198 -5.828 -25.898 1.00 63.56 193 ASN A C 1
ATOM 1518 O O . ASN A 1 193 ? 34.380 -5.990 -26.189 1.00 63.56 193 ASN A O 1
ATOM 1522 N N . ALA A 1 194 ? 32.589 -4.646 -26.016 1.00 65.19 194 ALA A N 1
ATOM 1523 C CA . ALA A 1 194 ? 33.241 -3.434 -26.503 1.00 65.19 194 ALA A CA 1
ATOM 1524 C C . ALA A 1 194 ? 34.372 -2.973 -25.568 1.00 65.19 194 ALA A C 1
ATOM 1526 O O . ALA A 1 194 ? 35.457 -2.629 -26.033 1.00 65.19 194 ALA A O 1
ATOM 1527 N N . TYR A 1 195 ? 34.162 -3.037 -24.248 1.00 62.59 195 TYR A N 1
ATOM 1528 C CA . TYR A 1 195 ? 35.192 -2.716 -23.260 1.00 62.59 195 TYR A CA 1
ATOM 1529 C C . TYR A 1 195 ? 36.386 -3.681 -23.333 1.00 62.59 195 TYR A C 1
ATOM 1531 O O . TYR A 1 195 ? 37.531 -3.235 -23.374 1.00 62.59 195 TYR A O 1
ATOM 1539 N N . ILE A 1 196 ? 36.137 -4.992 -23.429 1.00 63.31 196 ILE A N 1
ATOM 1540 C CA . ILE A 1 196 ? 37.196 -6.004 -23.587 1.00 63.31 196 ILE A CA 1
ATOM 1541 C C . ILE A 1 196 ? 37.978 -5.786 -24.892 1.00 63.31 196 ILE A C 1
ATOM 1543 O O . ILE A 1 196 ? 39.205 -5.853 -24.883 1.00 63.31 196 ILE A O 1
ATOM 1547 N N . PHE A 1 197 ? 37.293 -5.470 -25.996 1.00 61.94 197 PHE A N 1
ATOM 1548 C CA . PHE A 1 197 ? 37.945 -5.192 -27.279 1.00 61.94 197 PHE A CA 1
ATOM 1549 C C . PHE A 1 197 ? 38.786 -3.910 -27.247 1.00 61.94 197 PHE A C 1
ATOM 1551 O O . PHE A 1 197 ? 39.898 -3.901 -27.766 1.00 61.94 197 PHE A O 1
ATOM 1558 N N . SER A 1 198 ? 38.299 -2.857 -26.580 1.00 59.97 198 SER A N 1
ATOM 1559 C CA . SER A 1 198 ? 39.018 -1.582 -26.441 1.00 59.97 198 SER A CA 1
ATOM 1560 C C . SER A 1 198 ? 40.322 -1.686 -25.639 1.00 59.97 198 SER A C 1
ATOM 1562 O O . SER A 1 198 ? 41.233 -0.892 -25.856 1.00 59.97 198 SER A O 1
ATOM 1564 N N . GLN A 1 199 ? 40.451 -2.682 -24.752 1.00 60.44 199 GLN A N 1
ATOM 1565 C CA . GLN A 1 199 ? 41.707 -2.967 -24.048 1.00 60.44 199 GLN A CA 1
ATOM 1566 C C . GLN A 1 199 ? 42.703 -3.782 -24.890 1.00 60.44 199 GLN A C 1
ATOM 1568 O O . GLN A 1 199 ? 43.887 -3.812 -24.565 1.00 60.44 199 GLN A O 1
ATOM 1573 N N . GLY A 1 200 ? 42.245 -4.440 -25.962 1.00 56.25 200 GLY A N 1
ATOM 1574 C CA . GLY A 1 200 ? 43.056 -5.324 -26.807 1.00 56.25 200 GLY A CA 1
ATOM 1575 C C . GLY A 1 200 ? 43.578 -4.706 -28.111 1.00 56.25 200 GLY A C 1
ATOM 1576 O O . GLY A 1 200 ? 44.419 -5.318 -28.765 1.00 56.25 200 GLY A O 1
ATOM 1577 N N . GLY A 1 201 ? 43.111 -3.520 -28.512 1.00 54.47 201 GLY A N 1
ATOM 1578 C CA . GLY A 1 201 ? 43.539 -2.850 -29.745 1.00 54.47 201 GLY A CA 1
ATOM 1579 C C . GLY A 1 201 ? 42.580 -1.742 -30.184 1.00 54.47 201 GLY A C 1
ATOM 1580 O O . GLY A 1 201 ? 41.451 -1.671 -29.705 1.00 54.47 201 GLY A O 1
ATOM 1581 N N . ALA A 1 202 ? 43.050 -0.856 -31.073 1.00 54.44 202 ALA A N 1
ATOM 1582 C CA . ALA A 1 202 ? 42.350 0.365 -31.479 1.00 54.44 202 ALA A CA 1
ATOM 1583 C C . ALA A 1 202 ? 40.877 0.116 -31.882 1.00 54.44 202 ALA A C 1
ATOM 1585 O O . ALA A 1 202 ? 40.600 -0.843 -32.610 1.00 54.44 202 ALA A O 1
ATOM 1586 N N . PRO A 1 203 ? 39.937 0.974 -31.441 1.00 55.56 203 PRO A N 1
ATOM 1587 C CA . PRO A 1 203 ? 38.516 0.800 -31.716 1.00 55.56 203 PRO A CA 1
ATOM 1588 C C . PRO A 1 203 ? 38.257 0.832 -33.227 1.00 55.56 203 PRO A C 1
ATOM 1590 O O . PRO A 1 203 ? 38.574 1.804 -33.910 1.00 55.56 203 PRO A O 1
ATOM 1593 N N . SER A 1 204 ? 37.690 -0.248 -33.766 1.00 56.56 204 SER A N 1
ATOM 1594 C CA . SER A 1 204 ? 37.221 -0.309 -35.153 1.00 56.56 204 SER A CA 1
ATOM 1595 C C . SER A 1 204 ? 35.922 0.489 -35.307 1.00 56.56 204 SER A C 1
ATOM 1597 O O . SER A 1 204 ? 35.151 0.590 -34.355 1.00 56.56 204 SER A O 1
ATOM 1599 N N . LEU A 1 205 ? 35.622 1.020 -36.498 1.00 53.66 205 LEU A N 1
ATOM 1600 C CA . LEU A 1 205 ? 34.375 1.768 -36.760 1.00 53.66 205 LEU A CA 1
ATOM 1601 C C . LEU A 1 205 ? 33.112 0.993 -36.318 1.00 53.66 205 LEU A C 1
ATOM 1603 O O . LEU A 1 205 ? 32.190 1.568 -35.750 1.00 53.66 205 LEU A O 1
ATOM 1607 N N . SER A 1 206 ? 33.120 -0.337 -36.471 1.00 58.78 206 SER A N 1
ATOM 1608 C CA . SER A 1 206 ? 32.046 -1.231 -36.013 1.00 58.78 206 SER A CA 1
ATOM 1609 C C . SER A 1 206 ? 31.813 -1.210 -34.497 1.00 58.78 206 SER A C 1
ATOM 1611 O O . SER A 1 206 ? 30.711 -1.505 -34.045 1.00 58.78 206 SER A O 1
ATOM 1613 N N . SER A 1 207 ? 32.836 -0.881 -33.701 1.00 62.91 207 SER A N 1
ATOM 1614 C CA . SER A 1 207 ? 32.718 -0.777 -32.242 1.00 62.91 207 SER A CA 1
ATOM 1615 C C . SER A 1 207 ? 31.978 0.492 -31.807 1.00 62.91 207 SER A C 1
ATOM 1617 O O . SER A 1 207 ? 31.250 0.453 -30.819 1.00 62.91 207 SER A O 1
ATOM 1619 N N . GLN A 1 208 ? 32.079 1.588 -32.567 1.00 63.47 208 GLN A N 1
ATOM 1620 C CA . GLN A 1 208 ? 31.378 2.839 -32.268 1.00 63.47 208 GLN A CA 1
ATOM 1621 C C . GLN A 1 208 ? 29.870 2.717 -32.530 1.00 63.47 208 GLN A C 1
ATOM 1623 O O . GLN A 1 208 ? 29.069 3.110 -31.680 1.00 63.47 208 GLN A O 1
ATOM 1628 N N . ASP A 1 209 ? 29.482 2.072 -33.634 1.00 65.69 209 ASP A N 1
ATOM 1629 C CA . ASP A 1 209 ? 28.075 1.778 -33.929 1.00 65.69 209 ASP A CA 1
ATOM 1630 C C . ASP A 1 209 ? 27.470 0.828 -32.883 1.00 65.69 209 ASP A C 1
ATOM 1632 O O . ASP A 1 209 ? 26.376 1.067 -32.370 1.00 65.69 209 ASP A O 1
ATOM 1636 N N . GLN A 1 210 ? 28.203 -0.222 -32.491 1.00 68.44 210 GLN A N 1
ATOM 1637 C CA . GLN A 1 210 ? 27.768 -1.163 -31.450 1.00 68.44 210 GLN A CA 1
ATOM 1638 C C . GLN A 1 210 ? 27.578 -0.493 -30.082 1.00 68.44 210 GLN A C 1
ATOM 1640 O O . GLN A 1 210 ? 26.616 -0.807 -29.375 1.00 68.44 210 GLN A O 1
ATOM 1645 N N . LEU A 1 211 ? 28.447 0.453 -29.714 1.00 67.94 211 LEU A N 1
ATOM 1646 C CA . LEU A 1 211 ? 28.290 1.250 -28.496 1.00 67.94 211 LEU A CA 1
ATOM 1647 C C . LEU A 1 211 ? 27.028 2.125 -28.550 1.00 67.94 211 LEU A C 1
ATOM 1649 O O . LEU A 1 211 ? 26.278 2.160 -27.573 1.00 67.94 211 LEU A O 1
ATOM 1653 N N . GLY A 1 212 ? 26.745 2.761 -29.691 1.00 67.31 212 GLY A N 1
ATOM 1654 C CA . GLY A 1 212 ? 25.519 3.537 -29.902 1.00 67.31 212 GLY A CA 1
ATOM 1655 C C . GLY A 1 212 ? 24.247 2.697 -29.736 1.00 67.31 212 GLY A C 1
ATOM 1656 O O . GLY A 1 212 ? 23.349 3.077 -28.982 1.00 67.31 212 GLY A O 1
ATOM 1657 N N . TYR A 1 213 ? 24.197 1.511 -30.354 1.00 68.19 213 TYR A N 1
ATOM 1658 C CA . TYR A 1 213 ? 23.069 0.581 -30.199 1.00 68.19 213 TYR A CA 1
ATOM 1659 C C . TYR A 1 213 ? 22.900 0.091 -28.756 1.00 68.19 213 TYR A C 1
ATOM 1661 O O . TYR A 1 213 ? 21.771 -0.024 -28.276 1.00 68.19 213 TYR A O 1
ATOM 1669 N N . SER A 1 214 ? 24.000 -0.154 -28.039 1.00 68.56 214 SER A N 1
ATOM 1670 C CA . SER A 1 214 ? 23.958 -0.552 -26.628 1.00 68.56 214 SER A CA 1
ATOM 1671 C C . SER A 1 214 ? 23.381 0.547 -25.734 1.00 68.56 214 SER A C 1
ATOM 1673 O O . SER A 1 214 ? 22.584 0.257 -24.841 1.00 68.56 214 SER A O 1
ATOM 1675 N N . LEU A 1 215 ? 23.776 1.804 -25.951 1.00 68.88 215 LEU A N 1
ATOM 1676 C CA . LEU A 1 215 ? 23.280 2.942 -25.173 1.00 68.88 215 LEU A CA 1
ATOM 1677 C C . LEU A 1 215 ? 21.802 3.222 -25.481 1.00 68.88 215 LEU A C 1
ATOM 1679 O O . LEU A 1 215 ? 21.009 3.417 -24.562 1.00 68.88 215 LEU A O 1
ATOM 1683 N N . PHE A 1 216 ? 21.401 3.130 -26.752 1.00 69.75 216 PHE A N 1
ATOM 1684 C CA . PHE A 1 216 ? 19.997 3.225 -27.160 1.00 69.75 216 PHE A CA 1
ATOM 1685 C C . PHE A 1 216 ? 19.124 2.138 -26.514 1.00 69.75 216 PHE A C 1
ATOM 1687 O O . PHE A 1 216 ? 18.045 2.423 -25.986 1.00 69.75 216 PHE A O 1
ATOM 1694 N N . ALA A 1 217 ? 19.593 0.889 -26.512 1.00 71.75 217 ALA A N 1
ATOM 1695 C CA . ALA A 1 217 ? 18.871 -0.221 -25.905 1.00 71.75 217 ALA A CA 1
ATOM 1696 C C . ALA A 1 217 ? 18.782 -0.090 -24.370 1.00 71.75 217 ALA A C 1
ATOM 1698 O O . ALA A 1 217 ? 17.764 -0.457 -23.784 1.00 71.75 217 ALA A O 1
ATOM 1699 N N . LEU A 1 218 ? 19.792 0.492 -23.713 1.00 71.56 218 LEU A N 1
ATOM 1700 C CA . LEU A 1 218 ? 19.749 0.792 -22.277 1.00 71.56 218 LEU A CA 1
ATOM 1701 C C . LEU A 1 218 ? 18.741 1.915 -21.957 1.00 71.56 218 LEU A C 1
ATOM 1703 O O . LEU A 1 218 ? 17.930 1.767 -21.046 1.00 71.56 218 LEU A O 1
ATOM 1707 N N . ASN A 1 219 ? 18.704 2.991 -22.747 1.00 72.94 219 ASN A N 1
ATOM 1708 C CA . ASN A 1 219 ? 17.700 4.052 -22.587 1.00 72.94 219 ASN A CA 1
ATOM 1709 C C . ASN A 1 219 ? 16.271 3.533 -22.815 1.00 72.94 219 ASN A C 1
ATOM 1711 O O . ASN A 1 219 ? 15.352 3.847 -22.059 1.00 72.94 219 ASN A O 1
ATOM 1715 N N . THR A 1 220 ? 16.094 2.668 -23.814 1.00 71.44 220 THR A N 1
ATOM 1716 C CA . THR A 1 220 ? 14.817 1.991 -24.085 1.00 71.44 220 THR A CA 1
ATOM 1717 C C . THR A 1 220 ? 14.386 1.121 -22.901 1.00 71.44 220 THR A C 1
ATOM 1719 O O . THR A 1 220 ? 13.210 1.090 -22.536 1.00 71.44 220 THR A O 1
ATOM 1722 N N . LEU A 1 221 ? 15.334 0.447 -22.249 1.00 74.50 221 LEU A N 1
ATOM 1723 C CA . LEU A 1 221 ? 15.067 -0.305 -21.031 1.00 74.50 221 LEU A CA 1
ATOM 1724 C C . LEU A 1 221 ? 14.632 0.586 -19.876 1.00 74.50 221 LEU A C 1
ATOM 1726 O O . LEU A 1 221 ? 13.671 0.243 -19.194 1.00 74.50 221 LEU A O 1
ATOM 1730 N N . VAL A 1 222 ? 15.336 1.691 -19.634 1.00 74.31 222 VAL A N 1
ATOM 1731 C CA . VAL A 1 222 ? 15.012 2.632 -18.551 1.00 74.31 222 VAL A CA 1
ATOM 1732 C C . VAL A 1 222 ? 13.585 3.148 -18.723 1.00 74.31 222 VAL A C 1
ATOM 1734 O O . VAL A 1 222 ? 12.798 3.127 -17.775 1.00 74.31 222 VAL A O 1
ATOM 1737 N N . PHE A 1 223 ? 13.216 3.486 -19.957 1.00 74.19 223 PHE A N 1
ATOM 1738 C CA . PHE A 1 223 ? 11.856 3.861 -20.321 1.00 74.19 223 PHE A CA 1
ATOM 1739 C C . PHE A 1 223 ? 10.829 2.750 -20.036 1.00 74.19 223 PHE A C 1
ATOM 1741 O O . PHE A 1 223 ? 9.804 3.003 -19.399 1.00 74.19 223 PHE A O 1
ATOM 1748 N N . PHE A 1 224 ? 11.097 1.506 -20.448 1.00 75.38 224 PHE A N 1
ATOM 1749 C CA . PHE A 1 224 ? 10.187 0.391 -20.173 1.00 75.38 224 PHE A CA 1
ATOM 1750 C C . PHE A 1 224 ? 10.097 0.047 -18.685 1.00 75.38 224 PHE A C 1
ATOM 1752 O O . PHE A 1 224 ? 9.007 -0.245 -18.199 1.00 75.38 224 PHE A O 1
ATOM 1759 N N . ALA A 1 225 ? 11.197 0.130 -17.939 1.00 69.56 225 ALA A N 1
ATOM 1760 C CA . ALA A 1 225 ? 11.201 -0.060 -16.494 1.00 69.56 225 ALA A CA 1
ATOM 1761 C C . ALA A 1 225 ? 10.329 0.999 -15.802 1.00 69.56 225 ALA A C 1
ATOM 1763 O O . ALA A 1 225 ? 9.479 0.648 -14.984 1.00 69.56 225 ALA A O 1
ATOM 1764 N N . ALA A 1 226 ? 10.462 2.273 -16.194 1.00 74.00 226 ALA A N 1
ATOM 1765 C CA . ALA A 1 226 ? 9.607 3.357 -15.713 1.00 74.00 226 ALA A CA 1
ATOM 1766 C C . ALA A 1 226 ? 8.123 3.074 -15.996 1.00 74.00 226 ALA A C 1
ATOM 1768 O O . ALA A 1 226 ? 7.281 3.199 -15.106 1.00 74.00 226 ALA A O 1
ATOM 1769 N N . MET A 1 227 ? 7.813 2.635 -17.219 1.00 73.56 227 MET A N 1
ATOM 1770 C CA . MET A 1 227 ? 6.455 2.310 -17.651 1.00 73.56 227 MET A CA 1
ATOM 1771 C C . MET A 1 227 ? 5.849 1.146 -16.863 1.00 73.56 227 MET A C 1
ATOM 1773 O O . MET A 1 227 ? 4.724 1.259 -16.381 1.00 73.56 227 MET A O 1
ATOM 1777 N N . VAL A 1 228 ? 6.587 0.046 -16.693 1.00 70.12 228 VAL A N 1
ATOM 1778 C CA . VAL A 1 228 ? 6.133 -1.139 -15.949 1.00 70.12 228 VAL A CA 1
ATOM 1779 C C . VAL A 1 228 ? 5.928 -0.805 -14.474 1.00 70.12 228 VAL A C 1
ATOM 1781 O O . VAL A 1 228 ? 4.884 -1.126 -13.904 1.00 70.12 228 VAL A O 1
ATOM 1784 N N . CYS A 1 229 ? 6.888 -0.120 -13.851 1.00 69.69 229 CYS A N 1
ATOM 1785 C CA . CYS A 1 229 ? 6.759 0.298 -12.461 1.00 69.69 229 CYS A CA 1
ATOM 1786 C C . CYS A 1 229 ? 5.568 1.238 -12.261 1.00 69.69 229 CYS A C 1
ATOM 1788 O O . CYS A 1 229 ? 4.815 1.066 -11.306 1.00 69.69 229 CYS A O 1
ATOM 1790 N N . SER A 1 230 ? 5.357 2.189 -13.171 1.00 71.88 230 SER A N 1
ATOM 1791 C CA . SER A 1 230 ? 4.216 3.101 -13.109 1.00 71.88 230 SER A CA 1
ATOM 1792 C C . SER A 1 230 ? 2.880 2.389 -13.314 1.00 71.88 230 SER A C 1
ATOM 1794 O O . SER A 1 230 ? 1.925 2.654 -12.579 1.00 71.88 230 SER A O 1
ATOM 1796 N N . PHE A 1 231 ? 2.836 1.433 -14.250 1.00 70.25 231 PHE A N 1
ATOM 1797 C CA . PHE A 1 231 ? 1.672 0.588 -14.485 1.00 70.25 231 PHE A CA 1
ATOM 1798 C C . PHE A 1 231 ? 1.275 -0.163 -13.220 1.00 70.25 231 PHE A C 1
ATOM 1800 O O . PHE A 1 231 ? 0.096 -0.179 -12.891 1.00 70.25 231 PHE A O 1
ATOM 1807 N N . PHE A 1 232 ? 2.223 -0.765 -12.493 1.00 65.44 232 PHE A N 1
ATOM 1808 C CA . PHE A 1 232 ? 1.922 -1.468 -11.242 1.00 65.44 232 PHE A CA 1
ATOM 1809 C C . PHE A 1 232 ? 1.596 -0.525 -10.083 1.00 65.44 232 PHE A C 1
ATOM 1811 O O . PHE A 1 232 ? 0.729 -0.860 -9.277 1.00 65.44 232 PHE A O 1
ATOM 1818 N N . ALA A 1 233 ? 2.261 0.631 -10.006 1.00 63.00 233 ALA A N 1
ATOM 1819 C CA . ALA A 1 233 ? 2.104 1.580 -8.908 1.00 63.00 233 ALA A CA 1
ATOM 1820 C C . ALA A 1 233 ? 0.724 2.248 -8.863 1.00 63.00 233 ALA A C 1
ATOM 1822 O O . ALA A 1 233 ? 0.265 2.605 -7.783 1.00 63.00 233 ALA A O 1
ATOM 1823 N N . HIS A 1 234 ? 0.055 2.393 -10.005 1.00 63.25 234 HIS A N 1
ATOM 1824 C CA . HIS A 1 234 ? -1.309 2.907 -10.055 1.00 63.25 234 HIS A CA 1
ATOM 1825 C C . HIS A 1 234 ? -2.267 1.719 -10.174 1.00 63.25 234 HIS A C 1
ATOM 1827 O O . HIS A 1 234 ? -2.345 1.105 -11.228 1.00 63.25 234 HIS A O 1
ATOM 1833 N N . ASP A 1 235 ? -2.973 1.325 -9.110 1.00 60.72 235 ASP A N 1
ATOM 1834 C CA . ASP A 1 235 ? -4.089 0.376 -9.241 1.00 60.72 235 ASP A CA 1
ATOM 1835 C C . ASP A 1 235 ? -5.356 1.152 -9.672 1.00 60.72 235 ASP A C 1
ATOM 1837 O O . ASP A 1 235 ? -5.698 2.139 -9.029 1.00 60.72 235 ASP A O 1
ATOM 1841 N N . PRO A 1 236 ? -6.066 0.771 -10.752 1.00 54.12 236 PRO A N 1
ATOM 1842 C CA . PRO A 1 236 ? -7.204 1.514 -11.287 1.00 54.12 236 PRO A CA 1
ATOM 1843 C C . PRO A 1 236 ? -8.472 1.405 -10.429 1.00 54.12 236 PRO A C 1
ATOM 1845 O O . PRO A 1 236 ? -9.525 1.859 -10.863 1.00 54.12 236 PRO A O 1
ATOM 1848 N N . ASP A 1 237 ? -8.415 0.803 -9.237 1.00 60.00 237 ASP A N 1
ATOM 1849 C CA . ASP A 1 237 ? -9.525 0.802 -8.277 1.00 60.00 237 ASP A CA 1
ATOM 1850 C C . ASP A 1 237 ? -9.139 1.462 -6.946 1.00 60.00 237 ASP A C 1
ATOM 1852 O O . ASP A 1 237 ? -9.230 0.862 -5.876 1.00 60.00 237 ASP A O 1
ATOM 1856 N N . GLU A 1 238 ? -8.813 2.757 -6.994 1.00 60.44 238 GLU A N 1
ATOM 1857 C CA . GLU A 1 238 ? -8.668 3.604 -5.795 1.00 60.44 238 GLU A CA 1
ATOM 1858 C C . GLU A 1 238 ? -9.863 3.469 -4.833 1.00 60.44 238 GLU A C 1
ATOM 1860 O O . GLU A 1 238 ? -9.723 3.595 -3.617 1.00 60.44 238 GLU A O 1
ATOM 1865 N N . ARG A 1 239 ? -11.058 3.172 -5.364 1.00 59.00 239 ARG A N 1
ATOM 1866 C CA . ARG A 1 239 ? -12.276 2.946 -4.575 1.00 59.00 239 ARG A CA 1
ATOM 1867 C C . ARG A 1 239 ? -12.226 1.664 -3.739 1.00 59.00 239 ARG A C 1
ATOM 1869 O O . ARG A 1 239 ? -12.731 1.681 -2.618 1.00 59.00 239 ARG A O 1
ATOM 1876 N N . LEU A 1 240 ? -11.635 0.576 -4.243 1.00 66.00 240 LEU A N 1
ATOM 1877 C CA . LEU A 1 240 ? -11.487 -0.677 -3.489 1.00 66.00 240 LEU A CA 1
ATOM 1878 C C . LEU A 1 240 ? -10.444 -0.509 -2.375 1.00 66.00 240 LEU A C 1
ATOM 1880 O O . LEU A 1 240 ? -10.685 -0.914 -1.238 1.00 66.00 240 LEU A O 1
ATOM 1884 N N . ASP A 1 241 ? -9.335 0.163 -2.681 1.00 67.88 241 ASP A N 1
ATOM 1885 C CA . ASP A 1 241 ? -8.250 0.428 -1.731 1.00 67.88 241 ASP A CA 1
ATOM 1886 C C . ASP A 1 241 ? -8.680 1.422 -0.638 1.00 67.88 241 ASP A C 1
ATOM 1888 O O . ASP A 1 241 ? -8.400 1.235 0.553 1.00 67.88 241 ASP A O 1
ATOM 1892 N N . SER A 1 242 ? -9.439 2.457 -1.012 1.00 69.62 242 SER A N 1
ATOM 1893 C CA . SER A 1 242 ? -10.059 3.398 -0.074 1.00 69.62 242 SER A CA 1
ATOM 1894 C C . SER A 1 242 ? -11.082 2.707 0.834 1.00 69.62 242 SER A C 1
ATOM 1896 O O . SER A 1 242 ? -11.074 2.921 2.050 1.00 69.62 242 SER A O 1
ATOM 1898 N N . ALA A 1 243 ? -11.922 1.822 0.282 1.00 74.50 243 ALA A N 1
ATOM 1899 C CA . ALA A 1 243 ? -12.866 1.039 1.074 1.00 74.50 243 ALA A CA 1
ATOM 1900 C C . ALA A 1 243 ? -12.133 0.109 2.053 1.00 74.50 243 ALA A C 1
ATOM 1902 O O . ALA A 1 243 ? -12.458 0.084 3.238 1.00 74.50 243 ALA A O 1
ATOM 1903 N N . HIS A 1 244 ? -11.091 -0.589 1.602 1.00 80.19 244 HIS A N 1
ATOM 1904 C CA . HIS A 1 244 ? -10.305 -1.495 2.438 1.00 80.19 244 HIS A CA 1
ATOM 1905 C C . HIS A 1 244 ? -9.561 -0.785 3.573 1.00 80.19 244 HIS A C 1
ATOM 1907 O O . HIS A 1 244 ? -9.628 -1.205 4.729 1.00 80.19 244 HIS A O 1
ATOM 1913 N N . SER A 1 245 ? -8.877 0.320 3.270 1.00 79.19 245 SER A N 1
ATOM 1914 C CA . SER A 1 245 ? -8.189 1.125 4.286 1.00 79.19 245 SER A CA 1
ATOM 1915 C C . SER A 1 245 ? -9.170 1.704 5.310 1.00 79.19 245 SER A C 1
ATOM 1917 O O . SER A 1 245 ? -8.894 1.669 6.513 1.00 79.19 245 SER A O 1
ATOM 1919 N N . SER A 1 246 ? -10.350 2.142 4.859 1.00 81.19 246 SER A N 1
ATOM 1920 C CA . SER A 1 246 ? -11.437 2.596 5.731 1.00 81.19 246 SER A CA 1
ATOM 1921 C C . SER A 1 246 ? -11.967 1.471 6.624 1.00 81.19 246 SER A C 1
ATOM 1923 O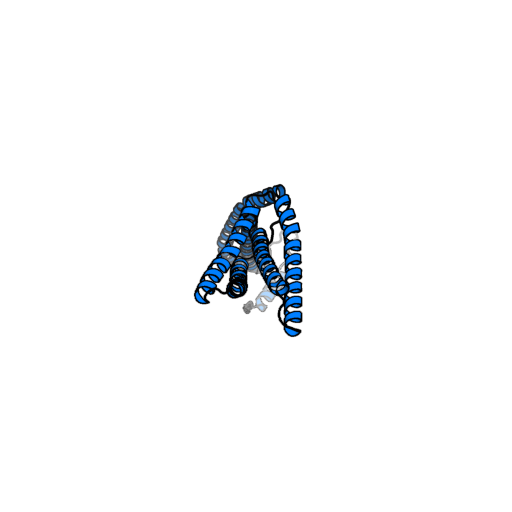 O . SER A 1 246 ? -12.170 1.697 7.818 1.00 81.19 246 SER A O 1
ATOM 1925 N N . LEU A 1 247 ? -12.125 0.250 6.095 1.00 85.88 247 LEU A N 1
ATOM 1926 C CA . LEU A 1 247 ? -12.508 -0.929 6.881 1.00 85.88 247 LEU A CA 1
ATOM 1927 C C . LEU A 1 247 ? -11.477 -1.242 7.963 1.00 85.88 247 LEU A C 1
ATOM 1929 O O . LEU A 1 247 ? -11.850 -1.393 9.123 1.00 85.88 247 LEU A O 1
ATOM 1933 N N . ILE A 1 248 ? -10.185 -1.282 7.621 1.00 84.75 248 ILE A N 1
ATOM 1934 C CA . ILE A 1 248 ? -9.113 -1.542 8.595 1.00 84.75 248 ILE A CA 1
ATOM 1935 C C . ILE A 1 248 ? -9.092 -0.462 9.681 1.00 84.75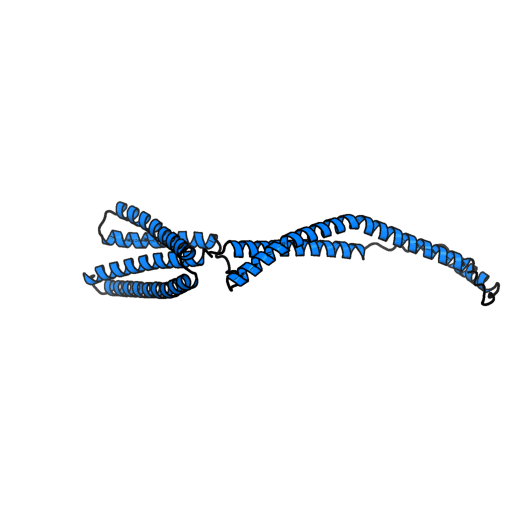 248 ILE A C 1
ATOM 1937 O O . ILE A 1 248 ? -8.949 -0.769 10.867 1.00 84.75 248 ILE A O 1
ATOM 1941 N N . PHE A 1 249 ? -9.226 0.808 9.299 1.00 86.81 249 PHE A N 1
ATOM 1942 C CA . PHE A 1 249 ? -9.226 1.918 10.247 1.00 86.81 249 PHE A CA 1
ATOM 1943 C C . PHE A 1 249 ? -10.419 1.848 11.210 1.00 86.81 249 PHE A C 1
ATOM 1945 O O . PHE A 1 249 ? -10.242 1.955 12.429 1.00 86.81 249 PHE A O 1
ATOM 1952 N N . LEU A 1 250 ? -11.627 1.634 10.682 1.00 85.56 250 LEU A N 1
ATOM 1953 C CA . LEU A 1 250 ? -12.839 1.518 11.488 1.00 85.56 250 LEU A CA 1
ATOM 1954 C C . LEU A 1 250 ? -12.828 0.261 12.360 1.00 85.56 250 LEU A C 1
ATOM 1956 O O . LEU A 1 250 ? -13.229 0.343 13.519 1.00 85.56 250 LEU A O 1
ATOM 1960 N N . ASP A 1 251 ? -12.299 -0.861 11.869 1.00 86.50 251 ASP A N 1
ATOM 1961 C CA . ASP A 1 251 ? -12.159 -2.088 12.654 1.00 86.50 251 ASP A CA 1
ATOM 1962 C C . ASP A 1 251 ? -11.199 -1.904 13.838 1.00 86.50 251 ASP A C 1
ATOM 1964 O O . ASP A 1 251 ? -11.520 -2.254 14.978 1.00 86.50 251 ASP A O 1
ATOM 1968 N N . ARG A 1 252 ? -10.052 -1.247 13.619 1.00 88.81 252 ARG A N 1
ATOM 1969 C CA . ARG A 1 252 ? -9.133 -0.875 14.707 1.00 88.81 252 ARG A CA 1
ATOM 1970 C C . ARG A 1 252 ? -9.815 0.023 15.737 1.00 88.81 252 ARG A C 1
ATOM 1972 O O . ARG A 1 252 ? -9.669 -0.204 16.940 1.00 88.81 252 ARG A O 1
ATOM 1979 N N . LYS A 1 253 ? -10.586 1.016 15.284 1.00 88.19 253 LYS A N 1
ATOM 1980 C CA . LYS A 1 253 ? -11.322 1.929 16.169 1.00 88.19 253 LYS A CA 1
ATOM 1981 C C . LYS A 1 253 ? -12.397 1.189 16.971 1.00 88.19 253 LYS A C 1
ATOM 1983 O O . LYS A 1 253 ? -12.470 1.374 18.186 1.00 88.19 253 LYS A O 1
ATOM 1988 N N . ARG A 1 254 ? -13.160 0.297 16.329 1.00 89.12 254 ARG A N 1
ATOM 1989 C CA . ARG A 1 254 ? -14.134 -0.603 16.968 1.00 89.12 254 ARG A CA 1
ATOM 1990 C C . ARG A 1 254 ? -13.468 -1.429 18.065 1.00 89.12 254 ARG A C 1
ATOM 1992 O O . ARG A 1 254 ? -13.938 -1.442 19.200 1.00 89.12 254 ARG A O 1
ATOM 1999 N N . ASN A 1 255 ? -12.337 -2.062 17.751 1.00 88.31 255 ASN A N 1
ATOM 2000 C CA . ASN A 1 255 ? -11.595 -2.898 18.695 1.00 88.31 255 ASN A CA 1
ATOM 2001 C C . ASN A 1 255 ? -11.072 -2.083 19.889 1.00 88.31 255 ASN A C 1
ATOM 2003 O O . ASN A 1 255 ? -11.155 -2.546 21.025 1.00 88.31 255 ASN A O 1
ATOM 2007 N N . SER A 1 256 ? -10.610 -0.850 19.662 1.00 90.88 256 SER A N 1
ATOM 2008 C CA . SER A 1 256 ? -10.194 0.055 20.739 1.00 90.88 256 SER A CA 1
ATOM 2009 C C . SER A 1 256 ? -11.350 0.424 21.676 1.00 90.88 256 SER A C 1
ATOM 2011 O O . SER A 1 256 ? -11.174 0.399 22.894 1.00 90.88 256 SER A O 1
ATOM 2013 N N . VAL A 1 257 ? -12.528 0.757 21.134 1.00 89.19 257 VAL A N 1
ATOM 2014 C CA . VAL A 1 257 ? -13.719 1.095 21.937 1.00 89.19 257 VAL A CA 1
ATOM 2015 C C . VAL A 1 257 ? -14.214 -0.127 22.707 1.00 89.19 257 VAL A C 1
ATOM 2017 O O . VAL A 1 257 ? -14.477 -0.036 23.904 1.00 89.19 257 VAL A O 1
ATOM 2020 N N . ARG A 1 258 ? -14.254 -1.296 22.061 1.00 89.62 258 ARG A N 1
ATOM 2021 C CA . ARG A 1 258 ? -14.621 -2.565 22.697 1.00 89.62 258 ARG A CA 1
ATOM 2022 C C . ARG A 1 258 ? -13.693 -2.913 23.866 1.00 89.62 258 ARG A C 1
ATOM 2024 O O . ARG A 1 258 ? -14.167 -3.277 24.937 1.00 89.62 258 ARG A O 1
ATOM 2031 N N . ASN A 1 259 ? -12.383 -2.740 23.700 1.00 90.50 259 ASN A N 1
ATOM 2032 C CA . ASN A 1 259 ? -11.419 -2.969 24.779 1.00 90.50 259 ASN A CA 1
ATOM 2033 C C . ASN A 1 259 ? -11.612 -1.989 25.946 1.00 90.50 259 ASN A C 1
ATOM 2035 O O . ASN A 1 259 ? -11.469 -2.380 27.104 1.00 90.50 259 ASN A O 1
ATOM 2039 N N . ALA A 1 260 ? -11.963 -0.730 25.666 1.00 88.81 260 ALA A N 1
ATOM 2040 C CA . ALA A 1 260 ? -12.301 0.238 26.708 1.00 88.81 260 ALA A CA 1
ATOM 2041 C C . ALA A 1 260 ? -13.570 -0.173 27.478 1.00 88.81 260 ALA A C 1
ATOM 2043 O O . ALA A 1 260 ? -13.564 -0.147 28.706 1.00 88.81 260 ALA A O 1
ATOM 2044 N N . LEU A 1 261 ? -14.612 -0.638 26.779 1.00 89.25 261 LEU A N 1
ATOM 2045 C CA . LEU A 1 261 ? -15.834 -1.161 27.400 1.00 89.25 261 LEU A CA 1
ATOM 2046 C C . LEU A 1 261 ? -15.554 -2.379 28.291 1.00 89.25 261 LEU A C 1
ATOM 2048 O O . LEU A 1 261 ? -16.023 -2.418 29.426 1.00 89.25 261 LEU A O 1
ATOM 2052 N N . TYR A 1 262 ? -14.733 -3.333 27.841 1.00 89.19 262 TYR A N 1
ATOM 2053 C CA . TYR A 1 262 ? -14.352 -4.481 28.673 1.00 89.19 262 TYR A CA 1
ATOM 2054 C C . TYR A 1 262 ? -13.600 -4.074 29.943 1.00 89.19 262 TYR A C 1
ATOM 2056 O O . TYR A 1 262 ? -13.806 -4.679 30.993 1.00 89.19 262 TYR A O 1
ATOM 2064 N N . ARG A 1 263 ? -12.768 -3.026 29.885 1.00 88.81 263 ARG A N 1
ATOM 2065 C CA . ARG A 1 263 ? -12.097 -2.488 31.079 1.00 88.81 263 ARG A CA 1
ATOM 2066 C C . ARG A 1 263 ? -13.079 -1.861 32.068 1.00 88.81 263 ARG A C 1
ATOM 2068 O O . ARG A 1 263 ? -12.883 -2.029 33.267 1.00 88.81 263 ARG A O 1
ATOM 2075 N N . ILE A 1 264 ? -14.113 -1.175 31.579 1.00 87.12 264 ILE A N 1
ATOM 2076 C CA . ILE A 1 264 ? -15.176 -0.589 32.413 1.00 87.12 264 ILE A CA 1
ATOM 2077 C C . ILE A 1 264 ? -15.999 -1.692 33.090 1.00 87.12 264 ILE A C 1
ATOM 2079 O O . ILE A 1 264 ? -16.260 -1.630 34.286 1.00 87.12 264 ILE A O 1
ATOM 2083 N N . VAL A 1 265 ? -16.360 -2.743 32.352 1.00 84.62 265 VAL A N 1
ATOM 2084 C CA . VAL A 1 265 ? -17.083 -3.891 32.924 1.00 84.62 265 VAL A CA 1
ATOM 2085 C C . VAL A 1 265 ? -16.214 -4.620 33.952 1.00 84.62 265 VAL A C 1
ATOM 2087 O O . VAL A 1 265 ? -16.674 -4.916 35.052 1.00 84.62 265 VAL A O 1
ATOM 2090 N N . GLY A 1 266 ? -14.934 -4.848 33.646 1.00 83.12 266 GLY A N 1
ATOM 2091 C CA . GLY A 1 266 ? -13.995 -5.468 34.582 1.00 83.12 266 GLY A CA 1
ATOM 2092 C C . GLY A 1 266 ? -13.796 -4.657 35.867 1.00 83.12 266 GLY A C 1
ATOM 2093 O O . GLY A 1 266 ? -13.694 -5.238 36.943 1.00 83.12 266 GLY A O 1
ATOM 2094 N N . SER A 1 267 ? -13.801 -3.322 35.790 1.00 79.19 267 SER A N 1
ATOM 2095 C CA . SER A 1 267 ? -13.680 -2.452 36.966 1.00 79.19 267 SER A CA 1
ATOM 2096 C C . SER A 1 267 ? -14.971 -2.321 37.778 1.00 79.19 267 SER A C 1
ATOM 2098 O O . SER A 1 267 ? -14.915 -1.819 38.900 1.00 79.19 267 SER A O 1
ATOM 2100 N N . ALA A 1 268 ? -16.116 -2.756 37.248 1.00 73.25 268 ALA A N 1
ATOM 2101 C CA . ALA A 1 268 ? -17.374 -2.829 37.986 1.00 73.25 268 ALA A CA 1
ATOM 2102 C C . ALA A 1 268 ? -17.493 -4.114 38.829 1.00 73.25 268 ALA A C 1
ATOM 2104 O O . ALA A 1 268 ? -18.196 -4.106 39.836 1.00 73.25 268 ALA A O 1
ATOM 2105 N N . ILE A 1 269 ? -16.806 -5.193 38.430 1.00 67.25 269 ILE A N 1
ATOM 2106 C CA . ILE A 1 269 ? -16.894 -6.529 39.052 1.00 67.25 269 ILE A CA 1
ATOM 2107 C C . ILE A 1 269 ? -15.875 -6.719 40.196 1.00 67.25 269 ILE A C 1
ATOM 2109 O O . ILE A 1 269 ? -16.124 -7.515 41.099 1.00 67.25 269 ILE A O 1
ATOM 2113 N N . VAL A 1 270 ? -14.748 -5.991 40.174 1.00 56.50 270 VAL A N 1
ATOM 2114 C CA . VAL A 1 270 ? -13.659 -6.047 41.180 1.00 56.50 270 VAL A CA 1
ATOM 2115 C C . VAL A 1 270 ? -13.786 -4.928 42.196 1.00 56.50 270 VAL A C 1
ATOM 2117 O O . VAL A 1 270 ? -13.803 -5.171 43.416 1.00 56.50 270 VAL A O 1
#

Radius of gyration: 41.72 Å; chains: 1; bounding box: 88×50×115 Å

pLDDT: mean 72.43, std 12.4, range [33.22, 92.5]

Secondary structure (DSSP, 8-state):
---------TTHHHHHHHHHHHH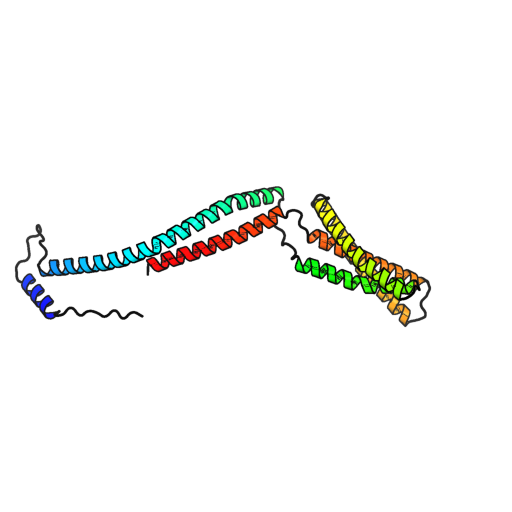TS-PPPTT-----HHHHHHHHHHHHHHHHHHHHHHHHHHHHHHHHHHHHHHHHHHHHHHHHHHHHHHHHHHHHTSPPPPPPPHHHHHHHHHHHHHHHHHHHHHHHHHTT--HHHHHHHHHHHHHHHHHHHHHHHHHHHHHS-HHHHHHHHHHHHHHHHHHHHHHHHHHHHHHHHHHHSPPPHHHHHHHHHHHHHHHHHHHHHHHHHHHHHS-S-HHHHHHHHHHHHHHHHHHHHHHHHHHHHHHHH-

Foldseek 3Di:
DDDPPPPPPPPPVVLVVQVVVQVVPDDDDPPDDDDDPSRVVVVVVVVVVVVVVVVVLVVLCVVLVVVLVVLVVVLVVLVVVLVVLVVLLVVVCVVVVDADDDADDVVVLVVLLVVQLVVQLVLQLVLVVLVVDDNVVSNVVSNVCSNVLLVVLLVLLQCLLQPDDPVVSCVVLVVLVVVLVVLLVVLVVLVVVLVVVVVVDDDDPVSSVSPNSSSVSPSVSSSSVSSSVSNRNDHNPPVSVVSVVSNVVSVVVSVVSVVVSVVSVVVSVD

Sequence (270 aa):
MMQLRSVRFTDESRIVAEGQKDGEKNIPEMGSYTPAQFEQALMAHGEQEVQRIFKAASLRISKLQPEFEAGQRRLEEIETRLKPISEIYDARKKELGRDVAIPFPSIFHIALILFLGIGEFPLNTVVFRLFGEAEYLTYVMASTLAITIPLLGLFIGIHLRHSIPRPVGNILVGVLTPVAVGAALFSISILRNAYIFSQGGAPSLSSQDQLGYSLFALNTLVFFAAMVCSFFAHDPDERLDSAHSSLIFLDRKRNSVRNALYRIVGSAIV